Protein AF-A0A7S3KBR9-F1 (afdb_monomer_lite)

Sequence (234 aa):
IDNGKTLAELNFKTNETLIANKQNLGNIPKAPLLNRDKSLTKEAQDIFGEWFDDFSHDGLMTPEDCVEFIRSCTDDKCKTSDTRVKNLFNNHDHDNDGKVDKEGFVEFYRLACVKKEEVVRSNILAHNYRNDLKKISDTCEENTDKTVLPRFILSHESKYFETLLGLLDRPDDSSKQAWDLIQKLVTNPSINNKILSLNVNKKENGEYDWESLFDTKSIFKLLYTFQIIESLIE

InterPro domains:
  IPR002048 EF-hand domain [PS50222] (80-115)
  IPR011992 EF-hand domain pair [SSF47473] (30-116)

Organism: Euplotes crassus (NCBI:txid5936)

Secondary structure (DSSP, 8-state):
------TTTTTPPTTPPP--------------SB-TTSPBPHHHHHHHHHHHHHH-BTTEE-HHHHHHHHHHHH-----TTSHHHHHHHHHH-SSSSS-EEHHHHHHHHHHHHHH-HHHHHHHHHHTTB-TTS-BHHHH------GGGSHHHHHHH-HHHHHHHHHHHTSSSTHHHHHHHHHTTSPPPHHHHHHHHHTTT-B-TTS-B-HHHH--TT-HHHHHHHHHHHHHHH-

Structure (mmCIF, N/CA/C/O backbone):
data_AF-A0A7S3KBR9-F1
#
_entry.id   AF-A0A7S3KBR9-F1
#
loop_
_atom_site.group_PDB
_atom_site.id
_atom_site.type_symbol
_atom_site.label_atom_id
_atom_site.label_alt_id
_atom_site.label_comp_id
_atom_site.label_asym_id
_atom_site.label_entity_id
_atom_site.label_seq_id
_atom_site.pdbx_PDB_ins_code
_atom_site.Cartn_x
_atom_site.Cartn_y
_atom_site.Cartn_z
_atom_site.occupancy
_atom_site.B_iso_or_equiv
_atom_site.auth_seq_id
_atom_site.auth_comp_id
_atom_site.auth_asym_id
_atom_site.auth_atom_id
_atom_site.pdbx_PDB_model_num
ATOM 1 N N . ILE A 1 1 ? -11.932 0.805 -0.153 1.00 35.41 1 ILE A N 1
ATOM 2 C CA . ILE A 1 1 ? -10.657 0.755 0.594 1.00 35.41 1 ILE A CA 1
ATOM 3 C C . ILE A 1 1 ? -10.366 2.188 1.009 1.00 35.41 1 ILE A C 1
ATOM 5 O O . ILE A 1 1 ? -10.083 3.004 0.145 1.00 35.41 1 ILE A O 1
ATOM 9 N N . ASP A 1 2 ? -10.599 2.518 2.277 1.00 36.41 2 ASP A N 1
ATOM 10 C CA . ASP A 1 2 ? -10.512 3.881 2.818 1.00 36.41 2 ASP A CA 1
ATOM 11 C C . ASP A 1 2 ? -9.226 3.997 3.650 1.00 36.41 2 ASP A C 1
ATOM 13 O O . ASP A 1 2 ? -9.228 3.814 4.866 1.00 36.41 2 ASP A O 1
ATOM 17 N N . ASN A 1 3 ? -8.095 4.175 2.959 1.00 44.62 3 ASN A N 1
ATOM 18 C CA . ASN A 1 3 ? -6.753 4.190 3.561 1.00 44.62 3 ASN A CA 1
ATOM 19 C C . ASN A 1 3 ? -6.253 5.615 3.871 1.00 44.62 3 ASN A C 1
ATOM 21 O O . ASN A 1 3 ? -5.065 5.806 4.123 1.00 44.62 3 ASN A O 1
ATOM 25 N N . GLY A 1 4 ? -7.135 6.617 3.827 1.00 48.91 4 GLY A N 1
ATOM 26 C CA . GLY A 1 4 ? -6.773 8.035 3.859 1.00 48.91 4 GLY A CA 1
ATOM 27 C C . GLY A 1 4 ? -7.419 8.820 4.992 1.00 48.91 4 GLY A C 1
ATOM 28 O O . GLY A 1 4 ? -7.812 9.957 4.765 1.00 48.91 4 GLY A O 1
ATOM 29 N N . LYS A 1 5 ? -7.558 8.245 6.193 1.00 62.81 5 LYS A N 1
ATOM 30 C CA . LYS A 1 5 ? -8.105 8.998 7.328 1.00 62.81 5 LYS A CA 1
ATOM 31 C C . LYS A 1 5 ? -7.069 9.949 7.913 1.00 62.81 5 LYS A C 1
ATOM 33 O O . LYS A 1 5 ? -5.948 9.554 8.238 1.00 62.81 5 LYS A O 1
ATOM 38 N N . THR A 1 6 ? -7.457 11.203 8.078 1.00 70.25 6 THR A N 1
ATOM 39 C CA . THR A 1 6 ? -6.672 12.213 8.782 1.00 70.25 6 THR A CA 1
ATOM 40 C C . THR A 1 6 ? -6.567 11.863 10.268 1.00 70.25 6 THR A C 1
ATOM 42 O O . THR A 1 6 ? -7.418 11.178 10.834 1.00 70.25 6 THR A O 1
ATOM 45 N N . LEU A 1 7 ? -5.538 12.372 10.950 1.00 70.94 7 LEU A N 1
ATOM 46 C CA . LEU A 1 7 ? -5.410 12.189 12.402 1.00 70.94 7 LEU A CA 1
ATOM 47 C C . LEU A 1 7 ? -6.646 12.714 13.157 1.00 70.94 7 LEU A C 1
ATOM 49 O O . LEU A 1 7 ? -7.050 12.122 14.152 1.00 70.94 7 LEU A O 1
ATOM 53 N N . ALA A 1 8 ? -7.289 13.769 12.646 1.00 71.69 8 ALA A N 1
ATOM 54 C CA . ALA A 1 8 ? -8.532 14.296 13.200 1.00 71.69 8 ALA A CA 1
ATOM 55 C C . ALA A 1 8 ? -9.698 13.298 13.072 1.00 71.69 8 ALA A C 1
ATOM 57 O O . ALA A 1 8 ? -10.435 13.099 14.031 1.00 71.69 8 ALA A O 1
ATOM 58 N N . GLU A 1 9 ? -9.825 12.611 11.935 1.00 71.19 9 GLU A N 1
ATOM 59 C CA . GLU A 1 9 ? -10.835 11.558 11.721 1.00 71.19 9 GLU A CA 1
ATOM 60 C C . GLU A 1 9 ? -10.562 10.296 12.548 1.00 71.19 9 GLU A C 1
ATOM 62 O O . GLU A 1 9 ? -11.474 9.520 12.834 1.00 71.19 9 GLU A O 1
ATOM 67 N N . LEU A 1 10 ? -9.313 10.100 12.972 1.00 68.12 10 LEU A N 1
ATOM 68 C CA . LEU A 1 10 ? -8.921 9.082 13.948 1.00 68.12 10 LEU A CA 1
ATOM 69 C C . LEU A 1 10 ? -9.067 9.567 15.403 1.00 68.12 10 LEU A C 1
ATOM 71 O O . LEU A 1 10 ? -8.671 8.847 16.319 1.00 68.12 10 LEU A O 1
ATOM 75 N N . ASN A 1 11 ? -9.639 10.761 15.621 1.00 68.19 11 ASN A N 1
ATOM 76 C CA . ASN A 1 11 ? -9.796 11.421 16.922 1.00 68.19 11 ASN A CA 1
ATOM 77 C C . ASN A 1 11 ? -8.483 11.603 17.705 1.00 68.19 11 ASN A C 1
ATOM 79 O O . ASN A 1 11 ? -8.502 11.701 18.933 1.00 68.19 11 ASN A O 1
ATOM 83 N N . PHE A 1 12 ? -7.348 11.683 17.005 1.00 68.81 12 PHE A N 1
ATOM 84 C CA . PHE A 1 12 ? -6.055 11.959 17.621 1.00 68.81 12 PHE A CA 1
ATOM 85 C C . PHE A 1 12 ? -5.999 13.416 18.094 1.00 68.81 12 PHE A C 1
ATOM 87 O O . PHE A 1 12 ? -6.215 14.349 17.314 1.00 68.81 12 PHE A O 1
ATOM 94 N N . LYS A 1 13 ? -5.696 13.627 19.376 1.00 72.62 13 LYS A N 1
ATOM 95 C CA . LYS 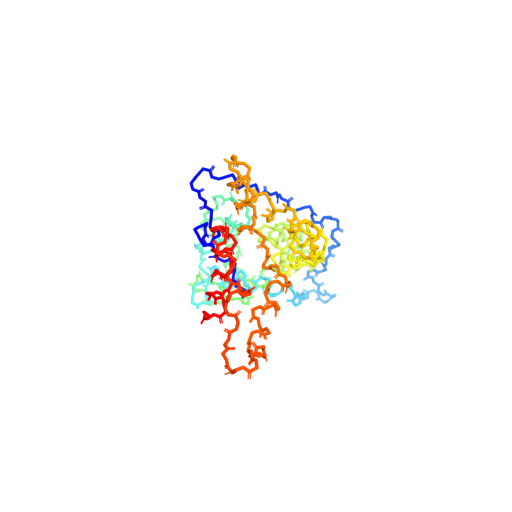A 1 13 ? -5.592 14.965 19.980 1.00 72.62 13 LYS A CA 1
ATOM 96 C C . LYS A 1 13 ? -4.156 15.485 19.964 1.00 72.62 13 LYS A C 1
ATOM 98 O O . LYS A 1 13 ? -3.183 14.732 19.925 1.00 72.62 13 LYS A O 1
ATOM 103 N N . THR A 1 14 ? -4.014 16.806 20.050 1.00 56.62 14 THR A N 1
ATOM 104 C CA . THR A 1 14 ? -2.712 17.465 20.207 1.00 56.62 14 THR A CA 1
ATOM 105 C C . THR A 1 14 ? -1.977 16.901 21.427 1.00 56.62 14 THR A C 1
ATOM 107 O O . THR A 1 14 ? -2.545 16.850 22.516 1.00 56.62 14 THR A O 1
ATOM 110 N N . ASN A 1 15 ? -0.707 16.524 21.247 1.00 58.81 15 ASN A N 1
ATOM 111 C CA . ASN A 1 15 ? 0.170 15.874 22.237 1.00 58.81 15 ASN A CA 1
ATOM 112 C C . ASN A 1 15 ? -0.119 14.390 22.540 1.00 58.81 15 ASN A C 1
ATOM 114 O O . ASN A 1 15 ? 0.450 13.848 23.488 1.00 58.81 15 ASN A O 1
ATOM 118 N N . GLU A 1 16 ? -0.935 13.702 21.740 1.00 68.12 16 GLU A N 1
ATOM 119 C CA . GLU A 1 16 ? -1.014 12.240 21.803 1.00 68.12 16 GLU A CA 1
ATOM 120 C C . GLU A 1 16 ? 0.165 11.576 21.079 1.00 68.12 16 GLU A C 1
ATOM 122 O O . GLU A 1 16 ? 0.671 12.059 20.066 1.00 68.12 16 GLU A O 1
ATOM 127 N N . THR A 1 17 ? 0.634 10.452 21.625 1.00 68.81 17 THR A N 1
ATOM 128 C CA . THR A 1 17 ? 1.776 9.716 21.073 1.00 68.81 17 THR A CA 1
ATOM 129 C C . THR A 1 17 ? 1.291 8.667 20.082 1.00 68.81 17 THR A C 1
ATOM 131 O O . THR A 1 17 ? 0.614 7.712 20.462 1.00 68.81 17 THR A O 1
ATOM 134 N N . LEU A 1 18 ? 1.681 8.815 18.817 1.00 72.75 18 LEU A N 1
ATOM 135 C CA . LEU A 1 18 ? 1.511 7.780 17.804 1.00 72.75 18 LEU A CA 1
ATOM 136 C C . LEU A 1 18 ? 2.715 6.835 17.843 1.00 72.75 18 LEU A C 1
ATOM 138 O O . LEU A 1 18 ? 3.846 7.247 17.587 1.00 72.75 18 LEU A O 1
ATOM 142 N N . ILE A 1 19 ? 2.469 5.562 18.149 1.00 74.12 19 ILE A N 1
ATOM 143 C CA . ILE A 1 19 ? 3.493 4.517 18.087 1.00 74.12 19 ILE A CA 1
ATOM 144 C C . ILE A 1 19 ? 3.269 3.722 16.805 1.00 74.12 19 ILE A C 1
ATOM 146 O O . ILE A 1 19 ? 2.340 2.922 16.714 1.00 74.12 19 ILE A O 1
ATOM 150 N N . ALA A 1 20 ? 4.130 3.942 15.816 1.00 71.94 20 ALA A N 1
ATOM 151 C CA . ALA A 1 20 ? 4.192 3.122 14.617 1.00 71.94 20 ALA A CA 1
ATOM 152 C C . ALA A 1 20 ? 5.306 2.086 14.782 1.00 71.94 20 ALA A C 1
ATOM 154 O O . ALA A 1 20 ? 6.462 2.437 15.015 1.00 71.94 20 ALA A O 1
ATOM 155 N N . ASN A 1 21 ? 4.964 0.808 14.651 1.00 66.00 21 ASN A N 1
ATOM 156 C CA . ASN A 1 21 ? 5.942 -0.272 14.650 1.00 66.00 21 ASN A CA 1
ATOM 157 C C . ASN A 1 21 ? 6.046 -0.846 13.244 1.00 66.00 21 ASN A C 1
ATOM 159 O O . ASN A 1 21 ? 5.034 -1.112 12.597 1.00 66.00 21 ASN A O 1
ATOM 163 N N . LYS A 1 22 ? 7.275 -1.081 12.780 1.00 67.94 22 LYS A N 1
ATOM 164 C CA . LYS A 1 22 ? 7.480 -1.818 11.537 1.00 67.94 22 LYS A CA 1
ATOM 165 C C . LYS A 1 22 ? 7.013 -3.253 11.752 1.00 67.94 22 LYS A C 1
ATOM 167 O O . LYS A 1 22 ? 7.541 -3.956 12.614 1.00 67.94 22 LYS A O 1
ATOM 172 N N . GLN A 1 23 ? 6.027 -3.679 10.974 1.00 65.38 23 GLN A N 1
ATOM 173 C CA . GLN A 1 23 ? 5.507 -5.035 11.062 1.00 65.38 23 GLN A CA 1
ATOM 174 C C . GLN A 1 23 ? 6.607 -6.036 10.691 1.00 65.38 23 GLN A C 1
ATOM 176 O O . GLN A 1 23 ? 7.270 -5.905 9.658 1.00 65.38 23 GLN A O 1
ATOM 181 N N . ASN A 1 24 ? 6.814 -7.038 11.545 1.00 66.94 24 ASN A N 1
ATOM 182 C CA . ASN A 1 24 ? 7.703 -8.146 11.232 1.00 66.94 24 ASN A CA 1
ATOM 183 C C . ASN A 1 24 ? 6.929 -9.146 10.369 1.00 66.94 24 ASN A C 1
ATOM 185 O O . ASN A 1 24 ? 6.137 -9.933 10.877 1.00 66.94 24 ASN A O 1
ATOM 189 N N . LEU A 1 25 ? 7.141 -9.083 9.056 1.00 66.75 25 LEU A N 1
ATOM 190 C CA . LEU A 1 25 ? 6.430 -9.903 8.072 1.00 66.75 25 LEU A CA 1
ATOM 191 C C . LEU A 1 25 ? 6.863 -11.384 8.074 1.00 66.75 25 LEU A C 1
ATOM 193 O O . LEU A 1 25 ? 6.364 -12.164 7.267 1.00 66.75 25 LEU A O 1
ATOM 197 N N . GLY A 1 26 ? 7.764 -11.796 8.973 1.00 71.62 26 GLY A N 1
ATOM 198 C CA . GLY A 1 26 ? 8.310 -13.151 8.991 1.00 71.62 26 GLY A CA 1
ATOM 199 C C . GLY A 1 26 ? 9.086 -13.483 7.710 1.00 71.62 26 GLY A C 1
ATOM 200 O O . GLY A 1 26 ? 9.424 -12.609 6.912 1.00 71.62 26 GLY A O 1
ATOM 201 N N . ASN A 1 27 ? 9.396 -14.766 7.509 1.00 80.00 27 ASN A N 1
ATOM 202 C CA . ASN A 1 27 ? 10.061 -15.228 6.290 1.00 80.00 27 ASN A CA 1
ATOM 203 C C . ASN A 1 27 ? 9.016 -15.635 5.239 1.00 80.00 27 ASN A C 1
ATOM 205 O O . ASN A 1 27 ? 8.541 -16.770 5.240 1.00 80.00 27 ASN A O 1
ATOM 209 N N . ILE A 1 28 ? 8.642 -14.702 4.361 1.00 85.12 28 ILE A N 1
ATOM 210 C CA . ILE A 1 28 ? 7.717 -14.962 3.249 1.00 85.12 28 ILE A CA 1
ATOM 211 C C . ILE A 1 28 ? 8.515 -15.485 2.042 1.00 85.12 28 ILE A C 1
ATOM 213 O O . ILE A 1 28 ? 9.455 -14.803 1.611 1.00 85.12 28 ILE A O 1
ATOM 217 N N . PRO A 1 29 ? 8.158 -16.653 1.469 1.00 89.88 29 PRO A N 1
ATOM 218 C CA . PRO A 1 29 ? 8.812 -17.187 0.276 1.00 89.88 29 PRO A CA 1
ATOM 219 C C . PRO A 1 29 ? 8.752 -16.226 -0.917 1.00 89.88 29 PRO A C 1
ATOM 221 O O . PRO A 1 29 ? 7.748 -15.551 -1.136 1.00 89.88 29 PRO A O 1
ATOM 224 N N . LYS A 1 30 ? 9.823 -16.192 -1.718 1.00 93.25 30 LYS A N 1
ATOM 225 C CA . LYS A 1 30 ? 9.884 -15.409 -2.960 1.00 93.25 30 LYS A CA 1
ATOM 226 C C . LYS A 1 30 ? 9.005 -16.062 -4.035 1.00 93.25 30 LYS A C 1
ATOM 228 O O . LYS A 1 30 ? 9.335 -17.143 -4.518 1.00 93.25 30 LYS A O 1
ATOM 233 N N . ALA A 1 31 ? 7.921 -15.398 -4.431 1.00 93.75 31 ALA A N 1
ATOM 234 C CA . ALA A 1 31 ? 7.147 -15.775 -5.611 1.00 93.75 31 ALA A CA 1
ATOM 235 C C . ALA A 1 31 ? 7.924 -15.434 -6.900 1.00 93.75 31 ALA A C 1
ATOM 237 O O . ALA A 1 31 ? 8.715 -14.479 -6.906 1.00 93.75 31 ALA A O 1
ATOM 238 N N . PRO A 1 32 ? 7.749 -16.208 -7.984 1.00 95.00 32 PRO A N 1
ATOM 239 C CA . PRO A 1 32 ? 8.421 -15.950 -9.253 1.00 95.00 32 PRO A CA 1
ATOM 240 C C . PRO A 1 32 ? 7.911 -14.654 -9.902 1.00 95.00 32 PRO A C 1
ATOM 242 O O . PRO A 1 32 ? 6.710 -14.407 -9.936 1.00 95.00 32 PRO A O 1
ATOM 245 N N . LEU A 1 33 ? 8.828 -13.846 -10.446 1.00 95.56 33 LEU A N 1
ATOM 246 C CA . LEU A 1 33 ? 8.488 -12.666 -11.264 1.00 95.56 33 LEU A CA 1
ATOM 247 C C . LEU A 1 33 ? 8.247 -13.024 -12.737 1.00 95.56 33 LEU A C 1
ATOM 249 O O . LEU A 1 33 ? 7.613 -12.273 -13.473 1.00 95.56 33 LEU A O 1
ATOM 253 N N . LEU A 1 34 ? 8.796 -14.160 -13.176 1.00 96.25 34 LEU A N 1
ATOM 254 C CA . LEU A 1 34 ? 8.756 -14.624 -14.557 1.00 96.25 34 LEU A CA 1
ATOM 255 C C . LEU A 1 34 ? 8.170 -16.033 -14.638 1.00 96.25 34 LEU A C 1
ATOM 257 O O . LEU A 1 34 ? 8.471 -16.901 -13.815 1.00 96.25 34 LEU A O 1
ATOM 261 N N . ASN A 1 35 ? 7.393 -16.267 -15.688 1.00 94.62 35 ASN A N 1
ATOM 262 C CA . ASN A 1 35 ? 6.970 -17.589 -16.121 1.00 94.62 35 ASN A CA 1
ATOM 263 C C . ASN A 1 35 ? 8.146 -18.361 -16.745 1.00 94.62 35 ASN A C 1
ATOM 265 O O . ASN A 1 35 ? 9.219 -17.821 -17.032 1.00 94.62 35 ASN A O 1
ATOM 269 N N . ARG A 1 36 ? 7.938 -19.657 -17.012 1.00 92.69 36 ARG A N 1
ATOM 270 C CA . ARG A 1 36 ? 8.963 -20.532 -17.620 1.00 92.69 36 ARG A CA 1
ATOM 271 C C . ARG A 1 36 ? 9.425 -20.065 -19.005 1.00 92.69 36 ARG A C 1
ATOM 273 O O . ARG A 1 36 ? 10.554 -20.349 -19.394 1.00 92.69 36 ARG A O 1
ATOM 280 N N . ASP A 1 37 ? 8.571 -19.356 -19.732 1.00 93.69 37 ASP A N 1
ATOM 281 C CA . ASP A 1 37 ? 8.844 -18.780 -21.054 1.00 93.69 37 ASP A CA 1
ATOM 282 C C . ASP A 1 37 ? 9.529 -17.399 -20.995 1.00 93.69 37 ASP A C 1
ATOM 284 O O . ASP A 1 37 ? 9.799 -16.806 -22.037 1.00 93.69 37 ASP A O 1
ATOM 288 N N . LYS A 1 38 ? 9.859 -16.905 -19.792 1.00 91.62 38 LYS A N 1
ATOM 289 C CA . LYS A 1 38 ? 10.416 -15.566 -19.530 1.00 91.62 38 LYS A CA 1
ATOM 290 C C . LYS 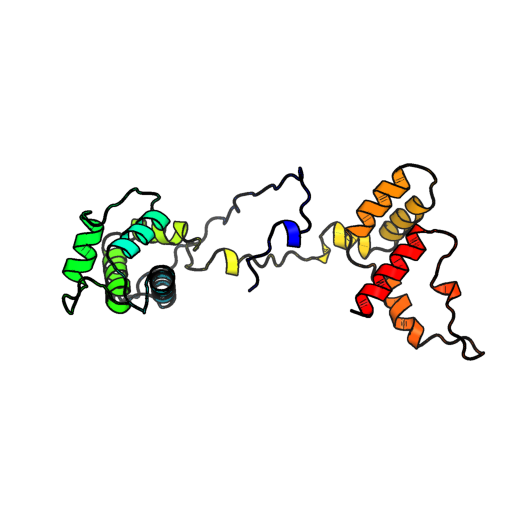A 1 38 ? 9.446 -14.404 -19.796 1.00 91.62 38 LYS A C 1
ATOM 292 O O . LYS A 1 38 ? 9.901 -13.256 -19.872 1.00 91.62 38 LYS A O 1
ATOM 297 N N . SER A 1 39 ? 8.147 -14.671 -19.920 1.00 94.00 39 SER A N 1
ATOM 298 C CA . SER A 1 39 ? 7.107 -13.646 -19.768 1.00 94.00 39 SER A CA 1
ATOM 299 C C . SER A 1 39 ? 6.931 -13.279 -18.289 1.00 94.00 39 SER A C 1
ATOM 301 O O . SER A 1 39 ? 7.305 -14.060 -17.412 1.00 94.00 39 SER A O 1
ATOM 303 N N . LEU A 1 40 ? 6.405 -12.086 -17.994 1.00 94.94 40 LEU A N 1
ATOM 304 C CA . LEU A 1 40 ? 6.062 -11.691 -16.623 1.00 94.94 40 LEU A CA 1
ATOM 305 C C . LEU A 1 40 ? 4.919 -12.554 -16.083 1.00 94.94 40 LEU A C 1
ATOM 307 O O . LEU A 1 40 ? 4.010 -12.927 -16.825 1.00 94.94 40 LEU A O 1
ATOM 311 N N . THR A 1 41 ? 4.948 -12.846 -14.783 1.00 96.44 41 THR A N 1
ATOM 312 C CA . THR A 1 41 ? 3.746 -13.335 -14.097 1.00 96.44 41 THR A CA 1
ATOM 313 C C . THR A 1 41 ? 2.676 -12.247 -14.089 1.00 96.44 41 THR A C 1
ATOM 315 O O . THR A 1 41 ? 2.985 -11.057 -14.204 1.00 96.44 41 THR A O 1
ATOM 318 N N . LYS A 1 42 ? 1.406 -12.646 -13.958 1.00 94.94 42 LYS A N 1
ATOM 319 C CA . LYS A 1 42 ? 0.289 -11.696 -13.969 1.00 94.94 42 LYS A CA 1
ATOM 320 C C . LYS A 1 42 ? 0.424 -10.688 -12.826 1.00 94.94 42 LYS A C 1
ATOM 322 O O . LYS A 1 42 ? 0.280 -9.495 -13.043 1.00 94.94 42 LYS A O 1
ATOM 327 N N . GLU A 1 43 ? 0.820 -11.167 -11.654 1.00 94.50 43 GLU A N 1
ATOM 328 C CA . GLU A 1 43 ? 1.043 -10.360 -10.460 1.00 94.50 43 GLU A CA 1
ATOM 329 C C . GLU A 1 43 ? 2.164 -9.333 -10.668 1.00 94.50 43 GLU A C 1
ATOM 331 O O . GLU A 1 43 ? 2.001 -8.167 -10.328 1.00 94.50 43 GLU A O 1
ATOM 336 N N . ALA A 1 44 ? 3.294 -9.732 -11.265 1.00 95.00 44 ALA A N 1
ATOM 337 C CA . ALA A 1 44 ? 4.384 -8.800 -11.548 1.00 95.00 44 ALA A CA 1
ATOM 338 C C . ALA A 1 44 ? 3.981 -7.758 -12.605 1.00 95.00 44 ALA A C 1
ATOM 340 O O . ALA A 1 44 ? 4.303 -6.581 -12.462 1.00 95.00 44 ALA A O 1
ATOM 341 N N . GLN A 1 45 ? 3.253 -8.179 -13.643 1.00 95.88 45 GLN A N 1
ATOM 342 C CA . GLN A 1 45 ? 2.734 -7.276 -14.669 1.00 95.88 45 GLN A CA 1
ATOM 343 C C . GLN A 1 45 ? 1.762 -6.246 -14.084 1.00 95.88 45 GLN A C 1
ATOM 345 O O . GLN A 1 45 ? 1.844 -5.073 -14.441 1.00 95.88 45 GLN A O 1
ATOM 350 N N . ASP A 1 46 ? 0.880 -6.670 -13.179 1.00 95.06 46 ASP A N 1
ATOM 351 C CA . ASP A 1 46 ? -0.084 -5.787 -12.525 1.00 95.06 46 ASP A CA 1
ATOM 352 C C . ASP A 1 46 ? 0.626 -4.768 -11.620 1.00 95.06 46 ASP A C 1
ATOM 354 O O . ASP A 1 46 ? 0.322 -3.582 -11.703 1.00 95.06 46 ASP A O 1
ATOM 358 N N . ILE A 1 47 ? 1.650 -5.186 -10.861 1.00 95.44 47 ILE A N 1
ATOM 359 C CA . ILE A 1 47 ? 2.473 -4.278 -10.039 1.00 95.44 47 ILE A CA 1
ATOM 360 C C . ILE A 1 47 ? 3.152 -3.206 -10.897 1.00 95.44 47 ILE A C 1
ATOM 362 O O . ILE A 1 47 ? 3.075 -2.020 -10.589 1.00 95.44 47 ILE A O 1
ATOM 366 N N . PHE A 1 48 ? 3.831 -3.604 -11.975 1.00 95.88 48 PHE A N 1
ATOM 367 C CA . PHE A 1 48 ? 4.530 -2.641 -12.832 1.00 95.88 48 PHE A CA 1
ATOM 368 C C . PHE A 1 48 ? 3.555 -1.754 -13.605 1.00 95.88 48 PHE A C 1
ATOM 370 O O . PHE A 1 48 ? 3.863 -0.595 -13.871 1.00 95.88 48 PHE A O 1
ATOM 377 N N . GLY A 1 49 ? 2.379 -2.286 -13.942 1.00 94.56 49 GLY A N 1
ATOM 378 C CA . GLY A 1 49 ? 1.299 -1.518 -14.538 1.00 94.56 49 GLY A CA 1
ATOM 379 C C . GLY A 1 49 ? 0.750 -0.451 -13.592 1.00 94.56 49 GLY A C 1
ATOM 380 O O . GLY A 1 49 ? 0.561 0.674 -14.035 1.00 94.56 49 GLY A O 1
ATOM 381 N N . GLU A 1 50 ? 0.553 -0.782 -12.313 1.00 93.81 50 GLU A N 1
ATOM 382 C CA . GLU A 1 50 ? 0.144 0.172 -11.270 1.00 93.81 50 GLU A CA 1
ATOM 383 C C . GLU A 1 50 ? 1.195 1.269 -11.090 1.00 93.81 50 GLU A C 1
ATOM 385 O O . GLU A 1 50 ? 0.859 2.446 -11.094 1.00 93.81 50 GLU A O 1
ATOM 390 N N . TRP A 1 51 ? 2.482 0.912 -11.037 1.00 94.31 51 TRP A N 1
ATOM 391 C CA . TRP A 1 51 ? 3.547 1.917 -10.961 1.00 94.31 51 TRP A CA 1
ATOM 392 C C . TRP A 1 51 ? 3.585 2.820 -12.186 1.00 94.31 51 TRP A C 1
ATOM 394 O O . TRP A 1 51 ? 3.877 4.001 -12.070 1.00 94.31 51 TRP A O 1
ATOM 404 N N . PHE A 1 52 ? 3.315 2.295 -13.377 1.00 95.06 52 PHE A N 1
ATOM 405 C CA . PHE A 1 52 ? 3.217 3.159 -14.543 1.00 95.06 52 PHE A CA 1
ATOM 406 C C . PHE A 1 52 ? 2.058 4.148 -14.393 1.00 95.06 52 PHE A C 1
ATOM 408 O O . PHE A 1 52 ? 2.240 5.340 -14.625 1.00 95.06 52 PHE A O 1
ATOM 415 N N . ASP A 1 53 ? 0.888 3.674 -13.974 1.00 93.75 53 ASP A N 1
ATOM 416 C CA . ASP A 1 53 ? -0.303 4.512 -13.823 1.00 93.75 53 ASP A CA 1
ATOM 417 C C . ASP A 1 53 ? -0.125 5.582 -12.724 1.00 93.75 53 ASP A C 1
ATOM 419 O O . ASP A 1 53 ? -0.612 6.696 -12.886 1.00 93.75 53 ASP A O 1
ATOM 423 N N . ASP A 1 54 ? 0.614 5.278 -11.651 1.00 92.50 54 ASP A N 1
ATOM 424 C CA . ASP A 1 54 ? 0.877 6.204 -10.538 1.00 92.50 54 ASP A CA 1
ATOM 425 C C . ASP A 1 54 ? 1.806 7.374 -10.913 1.00 92.50 54 ASP A C 1
ATOM 427 O O . ASP A 1 54 ? 1.707 8.449 -10.322 1.00 92.50 54 ASP A O 1
ATOM 431 N N . PHE A 1 55 ? 2.734 7.163 -11.853 1.00 92.81 55 PHE A N 1
ATOM 432 C CA . PHE A 1 55 ? 3.774 8.145 -12.197 1.00 92.81 55 PHE A CA 1
ATOM 433 C C . PHE A 1 55 ? 3.635 8.726 -13.610 1.00 92.81 55 PHE A C 1
ATOM 435 O O . PHE A 1 55 ? 4.280 9.723 -13.915 1.00 92.81 55 PHE A O 1
ATOM 442 N N . SER A 1 56 ? 2.843 8.117 -14.493 1.00 93.00 56 SER A N 1
ATOM 443 C CA . SER A 1 56 ? 2.620 8.624 -15.852 1.00 93.00 56 SER A CA 1
ATOM 444 C C . SER A 1 56 ? 1.507 9.670 -15.906 1.00 93.00 56 SER A C 1
ATOM 446 O O . SER A 1 56 ? 0.609 9.711 -15.065 1.00 93.00 56 SER A O 1
ATOM 448 N N . HIS A 1 57 ? 1.536 10.493 -16.952 1.00 92.88 57 HIS A N 1
ATOM 449 C CA . HIS A 1 57 ? 0.499 11.477 -17.238 1.00 92.88 57 HIS A CA 1
ATOM 450 C C . HIS A 1 57 ? -0.090 11.205 -18.623 1.00 92.88 57 HIS A C 1
ATOM 452 O O . HIS A 1 57 ? 0.638 10.997 -19.592 1.00 92.88 57 HIS A O 1
ATOM 458 N N . ASP A 1 58 ? -1.421 11.174 -18.724 1.00 89.12 58 ASP A N 1
ATOM 459 C CA . ASP A 1 58 ? -2.140 10.880 -19.974 1.00 89.12 58 ASP A CA 1
ATOM 460 C C . ASP A 1 58 ? -1.734 9.540 -20.630 1.00 89.12 58 ASP A C 1
ATOM 462 O O . ASP A 1 58 ? -1.786 9.382 -21.850 1.00 89.12 58 ASP A O 1
ATOM 466 N N . GLY A 1 59 ? -1.326 8.557 -19.817 1.00 89.62 59 GLY A N 1
ATOM 467 C CA . GLY A 1 59 ? -0.900 7.233 -20.281 1.00 89.62 59 GLY A CA 1
ATOM 468 C C . GLY A 1 59 ? 0.508 7.186 -20.884 1.00 89.62 59 GLY A C 1
ATOM 469 O O . GLY A 1 59 ? 0.873 6.171 -21.478 1.00 89.62 59 GLY A O 1
ATOM 470 N N . LEU A 1 60 ? 1.296 8.254 -20.730 1.00 92.50 60 LEU A N 1
ATOM 471 C CA . LEU A 1 60 ? 2.679 8.353 -21.192 1.00 92.50 60 LEU A CA 1
ATOM 472 C C . LEU A 1 60 ? 3.586 8.828 -20.053 1.00 92.50 60 LEU A C 1
ATOM 474 O O . LEU A 1 60 ? 3.245 9.729 -19.290 1.00 92.50 60 LEU A O 1
ATOM 478 N N . MET A 1 61 ? 4.764 8.226 -19.941 1.00 93.12 61 MET A N 1
ATOM 479 C CA . MET A 1 61 ? 5.764 8.578 -18.937 1.00 93.12 61 MET A CA 1
ATOM 480 C C . MET A 1 61 ? 6.863 9.432 -19.567 1.00 93.12 61 MET A C 1
ATOM 482 O O . MET A 1 61 ? 7.501 9.013 -20.535 1.00 93.12 61 MET A O 1
ATOM 486 N N . THR A 1 62 ? 7.105 10.616 -19.009 1.00 94.00 62 THR A N 1
ATOM 487 C CA . THR A 1 62 ? 8.195 11.514 -19.422 1.00 94.00 62 THR A CA 1
ATOM 488 C C . THR A 1 62 ? 9.509 11.202 -18.684 1.00 94.00 62 THR A C 1
ATOM 490 O O . THR A 1 62 ? 9.515 10.474 -17.683 1.00 94.00 62 THR A O 1
ATOM 493 N N . PRO A 1 63 ? 10.665 11.732 -19.131 1.00 92.44 63 PRO A N 1
ATOM 494 C CA . PRO A 1 63 ? 11.925 11.585 -18.402 1.00 92.44 63 PRO A CA 1
ATOM 495 C C . PRO A 1 63 ? 11.862 12.130 -16.972 1.00 92.44 63 PRO A C 1
ATOM 497 O O . PRO A 1 63 ? 12.503 11.574 -16.079 1.00 92.44 63 PRO A O 1
ATOM 500 N N . GLU A 1 64 ? 11.105 13.202 -16.751 1.00 93.19 64 GLU A N 1
ATOM 501 C CA . GLU A 1 64 ? 10.854 13.798 -15.442 1.00 93.19 64 GLU A CA 1
ATOM 502 C C . GLU A 1 64 ? 10.065 12.846 -14.532 1.00 93.19 64 GLU A C 1
ATOM 504 O O . GLU A 1 64 ? 10.504 12.586 -13.409 1.00 93.19 64 GLU A O 1
ATOM 509 N N . ASP A 1 65 ? 8.989 12.247 -15.046 1.00 93.00 65 ASP A N 1
ATOM 510 C CA . ASP A 1 65 ? 8.187 11.239 -14.334 1.00 93.00 65 ASP A CA 1
ATOM 511 C C . ASP A 1 65 ? 9.038 10.016 -13.952 1.00 93.00 65 ASP A C 1
ATOM 513 O O . ASP A 1 65 ? 9.004 9.513 -12.827 1.00 93.00 65 ASP A O 1
ATOM 517 N N . CYS A 1 66 ? 9.898 9.565 -14.870 1.00 90.94 66 CYS A N 1
ATOM 518 C CA . CYS A 1 66 ? 10.818 8.457 -14.622 1.00 90.94 66 CYS A CA 1
ATOM 519 C C . CYS A 1 66 ? 11.817 8.772 -13.491 1.00 90.94 66 CYS A C 1
ATOM 521 O O . CYS A 1 66 ? 12.163 7.898 -12.691 1.00 90.94 66 CYS A O 1
ATOM 523 N N . VAL A 1 67 ? 12.286 10.021 -13.391 1.00 91.56 67 VAL A N 1
ATOM 524 C CA . VAL A 1 67 ? 13.147 10.463 -12.280 1.00 91.56 67 VAL A CA 1
ATOM 525 C C . VAL A 1 67 ? 12.393 10.412 -10.954 1.00 91.56 67 VAL A C 1
ATOM 527 O O . VAL A 1 67 ? 12.981 10.013 -9.943 1.00 91.56 67 VAL A O 1
ATOM 530 N N . GLU A 1 68 ? 11.122 10.807 -10.945 1.00 90.56 68 GLU A N 1
ATOM 531 C CA . GLU A 1 68 ? 10.271 10.746 -9.757 1.00 90.56 68 GLU A CA 1
ATOM 532 C C . GLU A 1 68 ? 10.059 9.303 -9.293 1.00 90.56 68 GLU A C 1
ATOM 534 O O . GLU A 1 68 ? 10.292 8.993 -8.122 1.00 90.56 68 GLU A O 1
ATOM 539 N N . PHE A 1 69 ? 9.776 8.399 -10.228 1.00 90.94 69 PHE A N 1
ATOM 540 C CA . PHE A 1 69 ? 9.681 6.967 -9.958 1.00 90.94 69 PHE A CA 1
ATOM 541 C C . PHE A 1 69 ? 10.999 6.360 -9.435 1.00 90.94 69 PHE A C 1
ATOM 543 O O . PHE A 1 69 ? 11.025 5.592 -8.472 1.00 90.94 69 PHE A O 1
ATOM 550 N N . ILE A 1 70 ? 12.148 6.711 -10.024 1.00 88.69 70 ILE A N 1
ATOM 551 C CA . ILE A 1 70 ? 13.446 6.232 -9.514 1.00 88.69 70 ILE A CA 1
ATOM 552 C C . ILE A 1 70 ? 13.665 6.724 -8.081 1.00 88.69 70 ILE A C 1
ATOM 554 O O . ILE A 1 70 ? 14.134 5.966 -7.228 1.00 88.69 70 ILE A O 1
ATOM 558 N N . ARG A 1 71 ? 13.302 7.979 -7.797 1.00 89.75 71 ARG A N 1
ATOM 559 C CA . ARG A 1 71 ? 13.414 8.550 -6.456 1.00 89.75 71 ARG A CA 1
ATOM 560 C C . ARG A 1 71 ? 12.520 7.815 -5.457 1.00 89.75 71 ARG A C 1
ATOM 562 O O . ARG A 1 71 ? 12.990 7.558 -4.352 1.00 89.75 71 ARG A O 1
ATOM 569 N N . SER A 1 72 ? 11.297 7.432 -5.832 1.00 87.62 72 SER A N 1
ATOM 570 C CA . SER A 1 72 ? 10.406 6.672 -4.941 1.00 87.62 72 SER A CA 1
ATOM 571 C C . SER A 1 72 ? 10.952 5.281 -4.608 1.00 87.62 72 SER A C 1
ATOM 573 O O . SER A 1 72 ? 10.775 4.808 -3.488 1.00 87.62 72 SER A O 1
ATOM 575 N N . CYS A 1 73 ? 11.660 4.644 -5.546 1.00 85.44 73 CYS A N 1
ATOM 576 C CA . CYS A 1 73 ? 12.246 3.319 -5.343 1.00 85.44 73 CYS A CA 1
ATOM 577 C C . CYS A 1 73 ? 13.544 3.335 -4.521 1.00 85.44 73 CYS A C 1
ATOM 579 O O . CYS A 1 73 ? 13.776 2.429 -3.719 1.00 85.44 73 CYS A O 1
ATOM 581 N N . THR A 1 74 ? 14.438 4.297 -4.774 1.00 83.00 74 THR A N 1
ATOM 582 C CA . THR A 1 74 ? 15.834 4.222 -4.298 1.00 83.00 74 THR A CA 1
ATOM 583 C C . THR A 1 74 ? 16.282 5.395 -3.430 1.00 83.00 74 THR A C 1
ATOM 585 O O . THR A 1 74 ? 17.444 5.411 -3.032 1.00 83.00 74 THR A O 1
ATOM 588 N N . ASP A 1 75 ? 15.414 6.384 -3.178 1.00 80.25 75 ASP A N 1
ATOM 589 C CA . ASP A 1 75 ? 15.741 7.657 -2.502 1.00 80.25 75 ASP A CA 1
ATOM 590 C C . ASP A 1 75 ? 16.955 8.384 -3.128 1.00 80.25 75 ASP A C 1
ATOM 592 O O . ASP A 1 75 ? 17.700 9.133 -2.494 1.00 80.25 75 ASP A O 1
ATOM 596 N N . ASP A 1 76 ? 17.186 8.136 -4.421 1.00 82.62 76 ASP A N 1
ATOM 597 C CA . ASP A 1 76 ? 18.340 8.649 -5.153 1.00 82.62 76 ASP A CA 1
ATOM 598 C C . ASP A 1 76 ? 17.989 9.967 -5.855 1.00 82.62 76 ASP A C 1
ATOM 600 O O . ASP A 1 76 ? 16.923 10.127 -6.460 1.00 82.62 76 ASP A O 1
ATOM 604 N N . LYS A 1 77 ? 18.922 10.923 -5.834 1.00 80.38 77 LYS A N 1
ATOM 605 C CA . LYS A 1 77 ? 18.785 12.227 -6.503 1.00 80.38 77 LYS A CA 1
ATOM 606 C C . LYS A 1 77 ? 19.211 12.127 -7.967 1.00 80.38 77 LYS A C 1
ATOM 608 O O . LYS A 1 77 ? 20.111 12.828 -8.433 1.00 80.38 77 LYS A O 1
ATOM 613 N N . CYS A 1 78 ? 18.524 11.241 -8.678 1.00 85.50 78 CYS A N 1
ATOM 614 C CA . CYS A 1 78 ? 18.604 11.046 -10.118 1.00 85.50 78 CYS A CA 1
ATOM 615 C C . CYS A 1 78 ? 18.209 12.332 -10.881 1.00 85.50 78 CYS A C 1
ATOM 617 O O . CYS A 1 78 ? 17.433 13.158 -10.393 1.00 85.50 78 CYS A O 1
ATOM 619 N N . LYS A 1 79 ? 18.773 12.512 -12.082 1.00 87.94 79 LYS A N 1
ATOM 620 C CA . LYS A 1 79 ? 18.429 13.579 -13.037 1.00 87.94 79 LYS A CA 1
ATOM 621 C C . LYS A 1 79 ? 18.006 12.949 -14.361 1.00 87.94 79 LYS A C 1
ATOM 623 O O . LYS A 1 79 ? 18.438 11.846 -14.673 1.00 87.94 79 LYS A O 1
ATOM 628 N N . THR A 1 80 ? 17.291 13.688 -15.203 1.00 87.69 80 THR A N 1
ATOM 629 C CA . THR A 1 80 ? 16.882 13.222 -16.545 1.00 87.69 80 THR A CA 1
ATOM 630 C C . THR A 1 80 ? 18.066 12.841 -17.442 1.00 87.69 80 THR A C 1
ATOM 632 O O . THR A 1 80 ? 17.953 12.006 -18.333 1.00 87.69 80 THR A O 1
ATOM 635 N N . SER A 1 81 ? 19.253 13.393 -17.172 1.00 85.81 81 SER A N 1
ATOM 636 C CA . SER A 1 81 ? 20.486 13.049 -17.879 1.00 85.81 81 SER A CA 1
ATOM 637 C C . SER A 1 81 ? 21.116 11.709 -17.465 1.00 85.81 81 SER A C 1
ATOM 639 O O . SER A 1 81 ? 22.122 11.322 -18.072 1.00 85.81 81 SER A O 1
ATOM 641 N N . ASP A 1 82 ? 20.601 11.057 -16.417 1.00 88.75 82 ASP A N 1
ATOM 642 C CA . ASP A 1 82 ? 21.123 9.804 -15.867 1.00 88.75 82 ASP A CA 1
ATOM 643 C C . ASP A 1 82 ? 21.058 8.679 -16.905 1.00 88.75 82 ASP A C 1
ATOM 645 O O . ASP A 1 82 ? 20.112 8.556 -17.681 1.00 88.75 82 ASP A O 1
ATOM 649 N N . THR A 1 83 ? 22.085 7.832 -16.911 1.00 86.81 83 THR A N 1
ATOM 650 C CA . THR A 1 83 ? 22.169 6.679 -17.812 1.00 86.81 83 THR A CA 1
ATOM 651 C C . THR A 1 83 ? 20.983 5.724 -17.687 1.00 86.81 83 THR A C 1
ATOM 653 O O . THR A 1 83 ? 20.585 5.144 -18.689 1.00 86.81 83 THR A O 1
ATOM 656 N N . ARG A 1 84 ? 20.393 5.564 -16.496 1.00 85.88 84 ARG A N 1
ATOM 657 C CA . ARG A 1 84 ? 19.215 4.713 -16.268 1.00 85.88 84 ARG A CA 1
ATOM 658 C C . ARG A 1 84 ? 18.002 5.233 -17.028 1.00 85.88 84 ARG A C 1
ATOM 660 O O . ARG A 1 84 ? 17.381 4.463 -17.750 1.00 85.88 84 ARG A O 1
ATOM 667 N N . VAL A 1 85 ? 17.743 6.536 -16.901 1.00 87.56 85 VAL A N 1
ATOM 668 C CA . VAL A 1 85 ? 16.652 7.234 -17.587 1.00 87.56 85 VAL A CA 1
ATOM 669 C C . VAL A 1 85 ? 16.899 7.162 -19.088 1.00 87.56 85 VAL A C 1
ATOM 671 O O . VAL A 1 85 ? 16.118 6.552 -19.802 1.00 87.56 85 VAL A O 1
ATOM 674 N N . LYS A 1 86 ? 18.057 7.627 -19.572 1.00 88.44 86 LYS A N 1
ATOM 675 C CA . LYS A 1 86 ? 18.393 7.579 -21.007 1.00 88.44 86 LYS A CA 1
ATOM 676 C C . LYS A 1 86 ? 18.271 6.184 -21.616 1.00 88.44 86 LYS A C 1
ATOM 678 O O . LYS A 1 86 ? 17.791 6.052 -22.731 1.00 88.44 86 LYS A O 1
ATOM 683 N N . ASN A 1 87 ? 18.700 5.145 -20.900 1.00 86.56 87 ASN A N 1
ATOM 684 C CA . ASN A 1 87 ? 18.602 3.773 -21.390 1.00 86.56 87 ASN A CA 1
ATOM 685 C C . ASN A 1 87 ? 17.156 3.276 -21.485 1.00 86.56 87 ASN A C 1
ATOM 687 O O . ASN A 1 87 ? 16.898 2.418 -22.321 1.00 86.56 87 ASN A O 1
ATOM 691 N N . LEU A 1 88 ? 16.236 3.762 -20.649 1.00 89.00 88 LEU A N 1
ATOM 692 C CA . LEU A 1 88 ? 14.818 3.431 -20.777 1.00 89.00 88 LEU A CA 1
ATOM 693 C C . LEU A 1 88 ? 14.271 4.007 -22.089 1.00 89.00 88 LEU A C 1
ATOM 695 O O . LEU A 1 88 ? 13.863 3.241 -22.957 1.00 89.00 88 LEU A O 1
ATOM 699 N N . PHE A 1 89 ? 14.369 5.326 -22.269 1.00 90.88 89 PHE A N 1
ATOM 700 C CA . PHE A 1 89 ? 13.824 6.014 -23.445 1.00 90.88 89 PHE A CA 1
ATOM 701 C C . PHE A 1 89 ? 14.500 5.549 -24.739 1.00 90.88 89 PHE A C 1
ATOM 703 O O . PHE A 1 89 ? 13.819 5.140 -25.664 1.00 90.88 89 PHE A O 1
ATOM 710 N N . ASN A 1 90 ? 15.830 5.427 -24.784 1.00 87.38 90 ASN A N 1
ATOM 711 C CA . ASN A 1 90 ? 16.527 4.972 -25.998 1.00 87.38 90 ASN A CA 1
ATOM 712 C C . ASN A 1 90 ? 16.110 3.572 -26.490 1.00 87.38 90 ASN A C 1
ATOM 714 O O . ASN A 1 90 ? 16.324 3.260 -27.657 1.00 87.38 90 ASN A O 1
ATOM 718 N N . ASN A 1 91 ? 15.614 2.704 -25.602 1.00 86.69 91 ASN A N 1
ATOM 719 C CA . ASN A 1 91 ? 15.251 1.328 -25.951 1.00 86.69 91 ASN A CA 1
ATOM 720 C C . ASN A 1 91 ? 13.736 1.114 -26.071 1.00 86.69 91 ASN A C 1
ATOM 722 O O . ASN A 1 91 ? 13.325 0.107 -26.645 1.00 86.69 91 ASN A O 1
ATOM 726 N N . HIS A 1 92 ? 12.924 2.009 -25.502 1.00 87.69 92 HIS A N 1
ATOM 727 C CA . HIS A 1 92 ? 11.484 1.805 -25.344 1.00 87.69 92 HIS A CA 1
ATOM 728 C C . HIS A 1 92 ? 10.616 2.983 -25.819 1.00 87.69 92 HIS A C 1
ATOM 730 O O . HIS A 1 92 ? 9.405 2.826 -25.867 1.00 87.69 92 HIS A O 1
ATOM 736 N N . ASP A 1 93 ? 11.202 4.099 -26.254 1.00 86.50 93 ASP A N 1
ATOM 737 C CA . ASP A 1 93 ? 10.518 5.176 -26.989 1.00 86.50 93 ASP A CA 1
ATOM 738 C C . ASP A 1 93 ? 10.389 4.770 -28.470 1.00 86.50 93 ASP A C 1
ATOM 740 O O . ASP A 1 93 ? 11.335 4.878 -29.255 1.00 86.50 93 ASP A O 1
ATOM 744 N N . HIS A 1 94 ? 9.263 4.150 -28.831 1.00 80.69 94 HIS A N 1
ATOM 745 C CA . HIS A 1 94 ? 9.087 3.513 -30.144 1.00 80.69 94 HIS A CA 1
ATOM 746 C C . HIS A 1 94 ? 8.770 4.518 -31.259 1.00 80.69 94 HIS A C 1
ATOM 748 O O . HIS A 1 94 ? 9.160 4.300 -32.411 1.00 80.69 94 HIS A O 1
ATOM 754 N N . ASP A 1 95 ? 8.074 5.606 -30.938 1.00 84.62 95 ASP A N 1
ATOM 755 C CA . ASP A 1 95 ? 7.672 6.655 -31.877 1.00 84.62 95 ASP A CA 1
ATOM 756 C C . ASP A 1 95 ? 8.614 7.873 -31.865 1.00 84.62 95 ASP A C 1
ATOM 758 O O . ASP A 1 95 ? 8.510 8.729 -32.748 1.00 84.62 95 ASP A O 1
ATOM 762 N N . ASN A 1 96 ? 9.626 7.869 -30.991 1.00 84.25 96 ASN A N 1
ATOM 763 C CA . ASN A 1 96 ? 10.623 8.927 -30.807 1.00 84.25 96 ASN A CA 1
ATOM 764 C C . ASN A 1 96 ? 9.988 10.258 -30.381 1.00 84.25 96 ASN A C 1
ATOM 766 O O . ASN A 1 96 ? 10.466 11.330 -30.775 1.00 84.25 96 ASN A O 1
ATOM 770 N N . ASP A 1 97 ? 8.904 10.199 -29.606 1.00 86.81 97 ASP A N 1
ATOM 771 C CA . ASP A 1 97 ? 8.230 11.380 -29.064 1.00 86.81 97 ASP A CA 1
ATOM 772 C C . ASP A 1 97 ? 8.862 11.874 -27.744 1.00 86.81 97 ASP A C 1
ATOM 774 O O . ASP A 1 97 ? 8.484 12.927 -27.213 1.00 86.81 97 ASP A O 1
ATOM 778 N N . GLY A 1 98 ? 9.876 11.157 -27.248 1.00 86.94 98 GLY A N 1
ATOM 779 C CA . GLY A 1 98 ? 10.560 11.427 -25.991 1.00 86.94 98 GLY A CA 1
ATOM 780 C C . GLY A 1 98 ? 9.843 10.854 -24.769 1.00 86.94 98 GLY A C 1
ATOM 781 O O . GLY A 1 98 ? 10.204 11.224 -23.647 1.00 86.94 98 GLY A O 1
ATOM 782 N N . LYS A 1 99 ? 8.839 9.992 -24.956 1.00 92.38 99 LYS A N 1
ATOM 783 C CA . LYS A 1 99 ? 8.014 9.396 -23.902 1.00 92.38 99 LYS A CA 1
ATOM 784 C C . LYS A 1 99 ? 8.003 7.872 -24.013 1.00 92.38 99 LYS A C 1
ATOM 786 O O . LYS A 1 99 ? 8.484 7.277 -24.969 1.00 92.38 99 LYS A O 1
ATOM 791 N N . VAL A 1 100 ? 7.518 7.221 -22.960 1.00 93.56 100 VAL A N 1
ATOM 792 C CA . VAL A 1 100 ? 7.375 5.762 -22.906 1.00 93.56 100 VAL A CA 1
ATOM 793 C C . VAL A 1 100 ? 5.954 5.422 -22.494 1.00 93.56 100 VAL A C 1
ATOM 795 O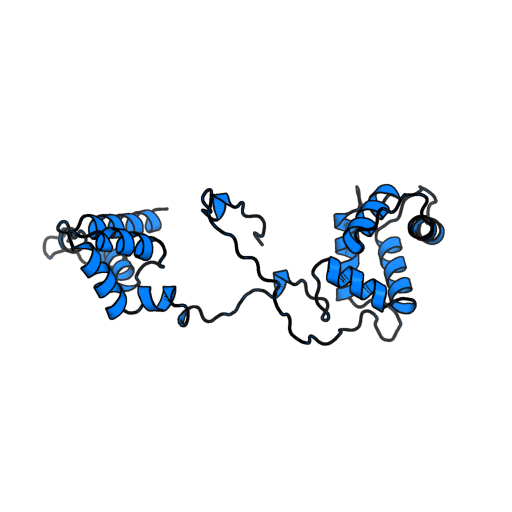 O . VAL A 1 100 ? 5.427 5.987 -21.535 1.00 93.56 100 VAL A O 1
ATOM 798 N N . ASP A 1 101 ? 5.339 4.498 -23.218 1.00 93.62 101 ASP A N 1
ATOM 799 C CA . ASP A 1 101 ? 4.021 3.975 -22.898 1.00 93.62 101 ASP A CA 1
ATOM 800 C C . ASP A 1 101 ? 4.092 2.840 -21.862 1.00 93.62 101 ASP A C 1
ATOM 802 O O . ASP A 1 101 ? 5.158 2.381 -21.425 1.00 93.62 101 ASP A O 1
ATOM 806 N N . LYS A 1 102 ? 2.917 2.370 -21.446 1.00 93.94 102 LYS A N 1
ATOM 807 C CA . LYS A 1 102 ? 2.804 1.313 -20.441 1.00 93.94 102 LYS A CA 1
ATOM 808 C C . LYS A 1 102 ? 3.484 0.019 -20.885 1.00 93.94 102 LYS A C 1
ATOM 810 O O . LYS A 1 102 ? 4.119 -0.652 -20.071 1.00 93.94 102 LYS A O 1
ATOM 815 N N . GLU A 1 103 ? 3.358 -0.339 -22.162 1.00 92.69 103 GLU A N 1
ATOM 816 C CA . GLU A 1 103 ? 3.941 -1.564 -22.713 1.00 92.69 103 GLU A CA 1
ATOM 817 C C . GLU A 1 103 ? 5.473 -1.510 -22.681 1.00 92.69 103 GLU A C 1
ATOM 819 O O . GLU A 1 103 ? 6.112 -2.448 -22.192 1.00 92.69 103 GLU A O 1
ATOM 824 N N . GLY A 1 104 ? 6.063 -0.387 -23.096 1.00 91.31 104 GLY A N 1
ATOM 825 C CA . GLY A 1 104 ? 7.500 -0.146 -23.042 1.00 91.31 104 GLY A CA 1
ATOM 826 C C . GLY A 1 104 ? 8.053 -0.177 -21.617 1.00 91.31 104 GLY A C 1
ATOM 827 O O . GLY A 1 104 ? 9.086 -0.808 -21.365 1.00 91.31 104 GLY A O 1
ATOM 828 N N . PHE A 1 105 ? 7.347 0.427 -20.658 1.00 93.81 105 PHE A N 1
ATOM 829 C CA . PHE A 1 105 ? 7.750 0.412 -19.248 1.00 93.81 105 PHE A CA 1
ATOM 830 C C . PHE A 1 105 ? 7.701 -0.995 -18.631 1.00 93.81 105 PHE A C 1
ATOM 832 O O . PHE A 1 105 ? 8.637 -1.424 -17.944 1.00 93.81 105 PHE A O 1
ATOM 839 N N . VAL A 1 106 ? 6.632 -1.747 -18.900 1.00 94.12 106 VAL A N 1
ATOM 840 C CA . VAL A 1 106 ? 6.480 -3.127 -18.420 1.00 94.12 106 VAL A CA 1
ATOM 841 C C . VAL A 1 106 ? 7.536 -4.043 -19.052 1.00 94.12 106 VAL A C 1
ATOM 843 O O . VAL A 1 106 ? 8.138 -4.866 -18.352 1.00 94.12 106 VAL A O 1
ATOM 846 N N . GLU A 1 107 ? 7.832 -3.879 -20.343 1.00 92.44 107 GLU A N 1
ATOM 847 C CA . GLU A 1 107 ? 8.867 -4.660 -21.031 1.00 92.44 107 GLU A CA 1
ATOM 848 C C . GLU A 1 107 ? 10.274 -4.358 -20.494 1.00 92.44 107 GLU A C 1
ATOM 850 O O . GLU A 1 107 ? 11.075 -5.279 -20.284 1.00 92.44 107 GLU A O 1
ATOM 855 N N . PHE A 1 108 ? 10.572 -3.094 -20.179 1.00 93.31 108 PHE A N 1
ATOM 856 C CA . PHE A 1 108 ? 11.806 -2.725 -19.485 1.00 93.31 108 PHE A CA 1
ATOM 857 C C . PHE A 1 108 ? 11.966 -3.505 -18.171 1.00 93.31 108 PHE A C 1
ATOM 859 O O . PHE A 1 108 ? 13.027 -4.089 -17.909 1.00 93.31 108 PHE A O 1
ATOM 866 N N . TYR A 1 109 ? 10.903 -3.584 -17.366 1.00 93.31 109 TYR A N 1
ATOM 867 C CA . TYR A 1 109 ? 10.922 -4.333 -16.111 1.00 93.31 109 TYR A CA 1
ATOM 868 C C . TYR 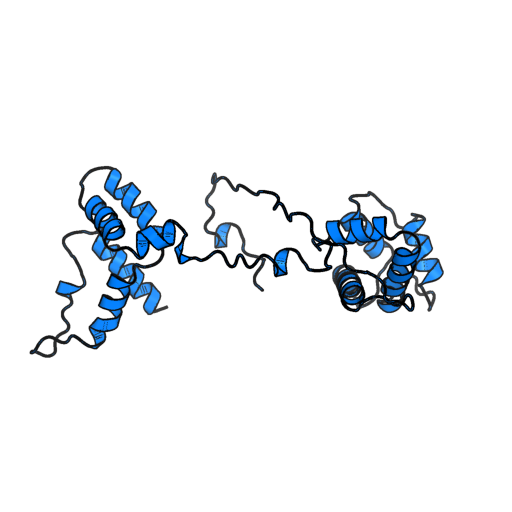A 1 109 ? 11.008 -5.848 -16.316 1.00 93.31 109 TYR A C 1
ATOM 870 O O . TYR A 1 109 ? 11.717 -6.518 -15.557 1.00 93.31 109 TYR A O 1
ATOM 878 N N . ARG A 1 110 ? 10.402 -6.404 -17.371 1.00 95.12 110 ARG A N 1
ATOM 879 C CA . ARG A 1 110 ? 10.601 -7.814 -17.750 1.00 95.12 110 ARG A CA 1
ATOM 880 C C . ARG A 1 110 ? 12.073 -8.112 -18.038 1.00 95.12 110 ARG A C 1
ATOM 882 O O . ARG A 1 110 ? 12.624 -9.085 -17.516 1.00 95.12 110 ARG A O 1
ATOM 889 N N . LEU A 1 111 ? 12.741 -7.263 -18.821 1.00 92.81 111 LEU A N 1
ATOM 890 C CA . LEU A 1 111 ? 14.174 -7.396 -19.105 1.00 92.81 111 LEU A CA 1
ATOM 891 C C . LEU A 1 111 ? 15.028 -7.228 -17.839 1.00 92.81 111 LEU A C 1
ATOM 893 O O . LEU A 1 111 ? 16.022 -7.945 -17.660 1.00 92.81 111 LEU A O 1
ATOM 897 N N . ALA A 1 112 ? 14.638 -6.320 -16.943 1.00 92.25 112 ALA A N 1
ATOM 898 C CA . ALA A 1 112 ? 15.292 -6.125 -15.654 1.00 92.25 112 ALA A CA 1
ATOM 899 C C . ALA A 1 112 ? 15.135 -7.345 -14.732 1.00 92.25 112 ALA A C 1
ATOM 901 O O . ALA A 1 112 ? 16.109 -7.719 -14.082 1.00 92.25 112 ALA A O 1
ATOM 902 N N . CYS A 1 113 ? 13.986 -8.029 -14.738 1.00 93.88 113 CYS A N 1
ATOM 903 C CA . CYS A 1 113 ? 13.781 -9.269 -13.980 1.00 93.88 113 CYS A CA 1
ATOM 904 C C . CYS A 1 113 ? 14.765 -10.367 -14.404 1.00 93.88 113 CYS A C 1
ATOM 906 O O . CYS A 1 113 ? 15.259 -11.106 -13.560 1.00 93.88 113 CYS A O 1
ATOM 908 N N . VAL A 1 114 ? 15.108 -10.447 -15.695 1.00 92.56 114 VAL A N 1
ATOM 909 C CA . VAL A 1 114 ? 16.080 -11.433 -16.201 1.00 92.56 114 VAL A CA 1
ATOM 910 C C . VAL A 1 114 ? 17.515 -11.087 -15.791 1.00 92.56 114 VAL A C 1
ATOM 912 O O . VAL A 1 114 ? 18.300 -11.976 -15.472 1.00 92.56 114 VAL A O 1
ATOM 915 N N . LYS A 1 115 ? 17.892 -9.803 -15.843 1.00 91.19 115 LYS A N 1
ATOM 916 C CA . LYS A 1 115 ? 19.292 -9.371 -15.659 1.00 91.19 115 LYS A CA 1
ATOM 917 C C . LYS A 1 115 ? 19.641 -8.996 -14.216 1.00 91.19 115 LYS A C 1
ATOM 919 O O . LYS A 1 115 ? 20.807 -9.076 -13.837 1.00 91.19 115 LYS A O 1
ATOM 924 N N . LYS A 1 116 ? 18.670 -8.488 -13.456 1.00 92.19 116 LYS A N 1
ATOM 925 C CA . LYS A 1 116 ? 18.850 -7.784 -12.176 1.00 92.19 116 LYS A CA 1
ATOM 926 C C . LYS A 1 116 ? 17.665 -8.023 -11.226 1.00 92.19 116 LYS A C 1
ATOM 928 O O . LYS A 1 116 ? 17.153 -7.076 -10.633 1.00 92.19 116 LYS A O 1
ATOM 933 N N . GLU A 1 117 ? 17.248 -9.280 -11.061 1.00 93.31 117 GLU A N 1
ATOM 934 C CA . GLU A 1 117 ? 16.087 -9.655 -10.232 1.00 93.31 117 GLU A CA 1
ATOM 935 C C . GLU A 1 117 ? 16.119 -9.037 -8.823 1.00 93.31 117 GLU A C 1
ATOM 937 O O . GLU A 1 117 ? 15.122 -8.483 -8.372 1.00 93.31 117 GLU A O 1
ATOM 942 N N . GLU A 1 118 ? 17.265 -9.070 -8.137 1.00 92.94 118 GLU A N 1
ATOM 943 C CA . GLU A 1 118 ? 17.373 -8.546 -6.767 1.00 92.94 118 GLU A CA 1
ATOM 944 C C . GLU A 1 118 ? 17.116 -7.031 -6.683 1.00 92.94 118 GLU A C 1
ATOM 946 O O . GLU A 1 118 ? 16.535 -6.561 -5.707 1.00 92.94 118 GLU A O 1
ATOM 951 N N . VAL A 1 119 ? 17.467 -6.265 -7.725 1.00 91.56 119 VAL A N 1
ATOM 952 C CA . VAL A 1 119 ? 17.156 -4.825 -7.790 1.00 91.56 119 VAL A CA 1
ATOM 953 C C . VAL A 1 119 ? 15.655 -4.622 -7.965 1.00 91.56 119 VAL A C 1
ATOM 955 O O . VAL A 1 119 ? 15.060 -3.821 -7.251 1.00 91.56 119 VAL A O 1
ATOM 958 N N . VAL A 1 120 ? 15.026 -5.392 -8.859 1.00 93.88 120 VAL A N 1
ATOM 959 C CA . VAL A 1 120 ? 13.570 -5.335 -9.059 1.00 93.88 120 VAL A CA 1
ATOM 960 C C . VAL A 1 120 ? 12.841 -5.680 -7.762 1.00 93.88 120 VAL A C 1
ATOM 962 O O . VAL A 1 120 ? 11.915 -4.978 -7.374 1.00 93.88 120 VAL A O 1
ATOM 965 N N . ARG A 1 121 ? 13.299 -6.702 -7.032 1.00 93.75 121 ARG A N 1
ATOM 966 C CA . ARG A 1 121 ? 12.726 -7.060 -5.727 1.00 93.75 121 ARG A CA 1
ATOM 967 C C . ARG A 1 121 ? 12.899 -5.967 -4.680 1.00 93.75 121 ARG A C 1
ATOM 969 O O . ARG A 1 121 ? 11.980 -5.747 -3.898 1.00 93.75 121 ARG A O 1
ATOM 976 N N . SER A 1 122 ? 14.035 -5.271 -4.673 1.00 92.19 122 SER A N 1
ATOM 977 C CA . SER A 1 122 ? 14.227 -4.112 -3.797 1.00 92.19 122 SER A CA 1
ATOM 978 C C . SER A 1 122 ? 13.227 -2.998 -4.113 1.00 92.19 122 SER A C 1
ATOM 980 O O . SER A 1 122 ? 12.654 -2.430 -3.188 1.00 92.19 122 SER A O 1
ATOM 982 N N . ASN A 1 123 ? 12.967 -2.729 -5.396 1.00 92.88 123 ASN A N 1
ATOM 983 C CA . ASN A 1 123 ? 11.968 -1.740 -5.815 1.00 92.88 123 ASN A CA 1
ATOM 984 C C . ASN A 1 123 ? 10.546 -2.177 -5.417 1.00 92.88 123 ASN A C 1
ATOM 986 O O . ASN A 1 123 ? 9.784 -1.379 -4.882 1.00 92.88 123 ASN A O 1
ATOM 990 N N . ILE A 1 124 ? 10.213 -3.464 -5.594 1.00 93.56 124 ILE A N 1
ATOM 991 C CA . ILE A 1 124 ? 8.930 -4.053 -5.166 1.00 93.56 124 ILE A CA 1
ATOM 992 C C . ILE A 1 124 ? 8.713 -3.839 -3.661 1.00 93.56 124 ILE A C 1
ATOM 994 O O . ILE A 1 124 ? 7.660 -3.358 -3.241 1.00 93.56 124 ILE A O 1
ATOM 998 N N . LEU A 1 125 ? 9.735 -4.117 -2.849 1.00 90.88 125 LEU A N 1
ATOM 999 C CA . LEU A 1 125 ? 9.691 -3.888 -1.403 1.00 90.88 125 LEU A CA 1
ATOM 1000 C C . LEU A 1 125 ? 9.557 -2.401 -1.042 1.00 90.88 125 LEU A C 1
ATOM 1002 O O . LEU A 1 125 ? 8.819 -2.079 -0.111 1.00 90.88 125 LEU A O 1
ATOM 1006 N N . ALA A 1 126 ? 10.235 -1.502 -1.763 1.00 90.38 126 ALA A N 1
ATOM 1007 C CA . ALA A 1 126 ? 10.140 -0.055 -1.548 1.00 90.38 126 ALA A CA 1
ATOM 1008 C C . ALA A 1 126 ? 8.716 0.477 -1.789 1.00 90.38 126 ALA A C 1
ATOM 1010 O O . ALA A 1 126 ? 8.252 1.349 -1.058 1.00 90.38 126 ALA A O 1
ATOM 1011 N N . HIS A 1 127 ? 7.986 -0.121 -2.734 1.00 90.31 127 HIS A N 1
ATOM 1012 C CA . HIS A 1 127 ? 6.577 0.177 -3.013 1.00 90.31 127 HIS A CA 1
ATOM 1013 C C . HIS A 1 127 ? 5.587 -0.642 -2.160 1.00 90.31 127 HIS A C 1
ATOM 1015 O O . HIS A 1 127 ? 4.419 -0.783 -2.514 1.00 90.31 127 HIS A O 1
ATOM 1021 N N . ASN A 1 128 ? 6.025 -1.149 -1.003 1.00 89.38 128 ASN A N 1
ATOM 1022 C CA . ASN A 1 128 ? 5.192 -1.850 -0.020 1.00 89.38 128 ASN A CA 1
ATOM 1023 C C . ASN A 1 128 ? 4.552 -3.157 -0.523 1.00 89.38 128 ASN A C 1
ATOM 1025 O O . ASN A 1 128 ? 3.485 -3.550 -0.045 1.00 89.38 128 ASN A O 1
ATOM 1029 N N . TYR A 1 129 ? 5.214 -3.864 -1.436 1.00 91.38 129 TYR A N 1
ATOM 1030 C CA . TYR A 1 129 ? 4.856 -5.231 -1.812 1.00 91.38 129 TYR A CA 1
ATOM 1031 C C . TYR A 1 129 ? 5.751 -6.248 -1.105 1.00 91.38 129 TYR A C 1
ATOM 1033 O O . TYR A 1 129 ? 6.928 -6.009 -0.842 1.00 91.38 129 TYR A O 1
ATOM 1041 N N . ARG A 1 130 ? 5.192 -7.411 -0.783 1.00 90.62 130 ARG A N 1
ATOM 1042 C CA . ARG A 1 130 ? 5.887 -8.514 -0.110 1.00 90.62 130 ARG A CA 1
ATOM 1043 C C . ARG A 1 130 ? 6.592 -9.432 -1.114 1.00 90.62 130 ARG A C 1
ATOM 1045 O O . ARG A 1 130 ? 6.398 -9.345 -2.324 1.00 90.62 130 ARG A O 1
ATOM 1052 N N . ASN A 1 131 ? 7.368 -10.387 -0.599 1.00 92.06 131 ASN A N 1
ATOM 1053 C CA . ASN A 1 131 ? 8.051 -11.398 -1.417 1.00 92.06 131 ASN A CA 1
ATOM 1054 C C . ASN A 1 131 ? 7.097 -12.277 -2.247 1.00 92.06 131 ASN A C 1
ATOM 1056 O O . ASN A 1 131 ? 7.525 -12.818 -3.267 1.00 92.06 131 ASN A O 1
ATOM 1060 N N . ASP A 1 132 ? 5.835 -12.408 -1.830 1.00 92.00 132 ASP A N 1
ATOM 1061 C CA . ASP A 1 132 ? 4.776 -13.129 -2.539 1.00 92.00 132 ASP A CA 1
ATOM 1062 C C . ASP A 1 132 ? 3.970 -12.244 -3.509 1.00 92.00 132 ASP A C 1
ATOM 1064 O O . ASP A 1 132 ? 2.907 -12.659 -3.957 1.00 92.00 132 ASP A O 1
ATOM 1068 N N . LEU A 1 133 ? 4.474 -11.043 -3.833 1.00 93.56 133 LEU A N 1
ATOM 1069 C CA . LEU A 1 133 ? 3.866 -10.065 -4.753 1.00 93.56 133 LEU A CA 1
ATOM 1070 C C . LEU A 1 133 ? 2.512 -9.514 -4.296 1.00 93.56 133 LEU A C 1
ATOM 1072 O O . LEU A 1 133 ? 1.765 -8.950 -5.086 1.00 93.56 133 LEU A O 1
ATOM 1076 N N . LYS A 1 134 ? 2.204 -9.627 -3.003 1.00 90.81 134 LYS A N 1
ATOM 1077 C CA . LYS A 1 134 ? 1.012 -9.017 -2.408 1.00 90.81 134 LYS A CA 1
ATOM 1078 C C . LYS A 1 134 ? 1.354 -7.687 -1.761 1.00 90.81 134 LYS A C 1
ATOM 1080 O O . LYS A 1 134 ? 2.390 -7.578 -1.099 1.00 90.81 134 LYS A O 1
ATOM 1085 N N . LYS A 1 135 ? 0.477 -6.696 -1.909 1.00 88.31 135 LYS A N 1
ATOM 1086 C CA . LYS A 1 135 ? 0.605 -5.413 -1.217 1.00 88.31 135 LYS A CA 1
ATOM 1087 C C . LYS A 1 135 ? 0.472 -5.642 0.286 1.00 88.31 135 LYS A C 1
ATOM 1089 O O . LYS A 1 135 ? -0.370 -6.424 0.732 1.00 88.31 135 LYS A O 1
ATOM 1094 N N . ILE A 1 136 ? 1.314 -4.985 1.081 1.00 85.75 136 ILE A N 1
ATOM 1095 C CA . ILE A 1 136 ? 1.286 -5.128 2.542 1.00 85.75 136 ILE A CA 1
ATOM 1096 C C . ILE A 1 136 ? -0.104 -4.741 3.068 1.00 85.75 136 ILE A C 1
ATOM 1098 O O . ILE A 1 136 ? -0.674 -5.502 3.845 1.00 85.75 136 ILE A O 1
ATOM 1102 N N . SER A 1 137 ? -0.690 -3.650 2.558 1.00 80.19 137 SER A N 1
ATOM 1103 C CA . SER A 1 137 ? -2.034 -3.176 2.925 1.00 80.19 137 SER A CA 1
ATOM 1104 C C . SER A 1 137 ? -3.122 -4.237 2.782 1.00 80.19 137 SER A C 1
ATOM 1106 O O . SER A 1 137 ? -3.962 -4.370 3.665 1.00 80.19 137 SER A O 1
ATOM 1108 N N . ASP A 1 138 ? -3.082 -5.021 1.707 1.00 77.69 138 ASP A N 1
ATOM 1109 C CA . ASP A 1 138 ? -4.176 -5.927 1.327 1.00 77.69 138 ASP A CA 1
ATOM 1110 C C . ASP A 1 138 ? -4.162 -7.219 2.148 1.00 77.69 138 ASP A C 1
ATOM 1112 O O . ASP A 1 138 ? -5.126 -7.977 2.183 1.00 77.69 138 ASP A O 1
ATOM 1116 N N . THR A 1 139 ? -3.042 -7.486 2.818 1.00 67.75 139 THR A N 1
ATOM 1117 C CA . THR A 1 139 ? -2.843 -8.682 3.645 1.00 67.75 139 THR A CA 1
ATOM 1118 C C . THR A 1 139 ? -2.914 -8.387 5.140 1.00 67.75 139 THR A C 1
ATOM 1120 O O . THR A 1 139 ? -2.839 -9.315 5.945 1.00 67.75 139 THR A O 1
ATOM 1123 N N . CYS A 1 140 ? -3.076 -7.110 5.499 1.00 55.38 140 CYS A N 1
ATOM 1124 C CA . CYS A 1 140 ? -3.182 -6.609 6.866 1.00 55.38 140 CYS A CA 1
ATOM 1125 C C . CYS A 1 140 ? -4.626 -6.506 7.371 1.00 55.38 140 CYS A C 1
ATOM 1127 O O . CYS A 1 140 ? -4.874 -5.815 8.361 1.00 55.38 140 CYS A O 1
ATOM 1129 N N . GLU A 1 141 ? -5.576 -7.230 6.774 1.00 50.59 141 GLU A N 1
ATOM 1130 C CA . GLU A 1 141 ? -6.744 -7.641 7.547 1.00 50.59 141 GLU A CA 1
ATOM 1131 C C . GLU A 1 141 ? -6.257 -8.618 8.617 1.00 50.59 141 GLU A C 1
ATOM 1133 O O . GLU A 1 141 ? -6.199 -9.834 8.431 1.00 50.59 141 GLU A O 1
ATOM 1138 N N . GLU A 1 142 ? -5.838 -8.054 9.748 1.00 50.91 142 GLU A N 1
ATOM 1139 C CA . GLU A 1 142 ? -5.723 -8.778 10.996 1.00 50.91 142 GLU A CA 1
ATOM 1140 C C . GLU A 1 142 ? -7.079 -9.447 11.241 1.00 50.91 142 GLU A C 1
ATOM 1142 O O . GLU A 1 142 ? -8.013 -8.853 11.781 1.00 50.91 142 GLU A O 1
ATOM 1147 N N . ASN A 1 143 ? -7.176 -10.725 10.877 1.00 49.56 143 ASN A N 1
ATOM 1148 C CA . ASN A 1 143 ? -8.188 -11.652 11.370 1.00 49.56 143 ASN A CA 1
ATOM 1149 C C . ASN A 1 143 ? -7.872 -11.964 12.848 1.00 49.56 143 ASN A C 1
ATOM 1151 O O . ASN A 1 143 ? -7.828 -13.113 13.283 1.00 49.56 143 ASN A O 1
ATOM 1155 N N . THR A 1 144 ? -7.531 -10.921 13.610 1.00 56.91 144 THR A N 1
ATOM 1156 C CA . THR A 1 144 ? -7.379 -10.970 15.048 1.00 56.91 144 THR A CA 1
ATOM 1157 C C . THR A 1 144 ? -8.779 -11.203 15.557 1.00 56.91 144 THR A C 1
ATOM 1159 O O . THR A 1 144 ? -9.664 -10.363 15.372 1.00 56.91 144 THR A O 1
ATOM 1162 N N . ASP A 1 145 ? -8.984 -12.379 16.142 1.00 66.12 145 ASP A N 1
ATOM 1163 C CA . ASP A 1 145 ? -10.234 -12.725 16.786 1.00 66.12 145 ASP A CA 1
ATOM 1164 C C . ASP A 1 145 ? -10.612 -11.587 17.743 1.00 66.12 145 ASP A C 1
ATOM 1166 O O . ASP A 1 145 ? -9.981 -11.364 18.778 1.00 66.12 145 ASP A O 1
ATOM 1170 N N . LYS A 1 146 ? -11.625 -10.802 17.364 1.00 69.31 146 LYS A N 1
ATOM 1171 C CA . LYS A 1 146 ? -12.018 -9.620 18.133 1.00 69.31 146 LYS A CA 1
ATOM 1172 C C . LYS A 1 146 ? -12.458 -10.020 19.536 1.00 69.31 146 LYS A C 1
ATOM 1174 O O . LYS A 1 146 ? -12.391 -9.176 20.426 1.00 69.31 146 LYS A O 1
ATOM 1179 N N . THR A 1 147 ? -12.832 -11.288 19.740 1.00 73.19 147 THR A N 1
ATOM 1180 C CA . THR A 1 147 ? -13.265 -11.809 21.032 1.00 73.19 147 THR A CA 1
ATOM 1181 C C . THR A 1 147 ? -12.151 -11.858 22.076 1.00 73.19 147 THR A C 1
ATOM 1183 O O . THR A 1 147 ? -12.435 -11.720 23.264 1.00 73.19 147 THR A O 1
ATOM 1186 N N . VAL A 1 148 ? -10.879 -11.952 21.661 1.00 76.75 148 VAL A N 1
ATOM 1187 C CA . VAL A 1 148 ? -9.739 -11.979 22.598 1.00 76.75 148 VAL A CA 1
ATOM 1188 C C . VAL A 1 148 ? -9.228 -10.588 22.980 1.00 76.75 148 VAL A C 1
ATOM 1190 O O . VAL A 1 148 ? -8.370 -10.454 23.854 1.00 76.75 148 VAL A O 1
ATOM 1193 N N . LEU A 1 149 ? -9.731 -9.526 22.340 1.00 78.06 149 LEU A N 1
ATOM 1194 C CA . LEU A 1 149 ? -9.284 -8.168 22.629 1.00 78.06 149 LEU A CA 1
ATOM 1195 C C . LEU A 1 149 ? -9.803 -7.715 24.005 1.00 78.06 149 LEU A C 1
ATOM 1197 O O . LEU A 1 149 ? -11.002 -7.832 24.266 1.00 78.06 149 LEU A O 1
ATOM 1201 N N . PRO A 1 150 ? -8.972 -7.075 24.853 1.00 79.56 150 PRO A N 1
ATOM 1202 C CA . PRO A 1 150 ? -9.410 -6.579 26.161 1.00 79.56 150 PRO A CA 1
ATOM 1203 C C . PRO A 1 150 ? -10.652 -5.685 26.087 1.00 79.56 150 PRO A C 1
ATOM 1205 O O . PRO A 1 150 ? -11.543 -5.790 26.920 1.00 79.56 150 PRO A O 1
ATOM 1208 N N . ARG A 1 151 ? -10.760 -4.854 25.041 1.00 77.62 151 ARG A N 1
ATOM 1209 C CA . ARG A 1 151 ? -11.935 -3.998 24.804 1.00 77.62 151 ARG A CA 1
ATOM 1210 C C . ARG A 1 151 ? -13.231 -4.797 24.600 1.00 77.62 151 ARG A C 1
ATOM 1212 O O . ARG A 1 151 ? -14.301 -4.352 25.008 1.00 77.62 151 ARG A O 1
ATOM 1219 N N . PHE A 1 152 ? -13.138 -5.959 23.954 1.00 79.31 152 PHE A N 1
ATOM 1220 C CA . PHE A 1 152 ? -14.273 -6.841 23.708 1.00 79.31 152 PHE A CA 1
ATOM 1221 C C . PHE A 1 152 ? -14.658 -7.555 24.998 1.00 79.31 152 PHE A C 1
ATOM 1223 O O . PHE A 1 152 ? -15.812 -7.493 25.403 1.00 79.31 152 PHE A O 1
ATOM 1230 N N . ILE A 1 153 ? -13.679 -8.123 25.706 1.00 83.62 153 ILE A N 1
ATOM 1231 C CA . ILE A 1 153 ? -13.903 -8.804 26.987 1.00 83.62 153 ILE A CA 1
ATOM 1232 C C . ILE A 1 153 ? -14.552 -7.849 28.002 1.00 83.62 153 ILE A C 1
ATOM 1234 O O . ILE A 1 153 ? -15.555 -8.193 28.616 1.00 83.62 153 ILE A O 1
ATOM 1238 N N . LEU A 1 154 ? -14.039 -6.620 28.139 1.00 83.19 154 LEU A N 1
ATOM 1239 C CA . LEU A 1 154 ? -14.570 -5.627 29.082 1.00 83.19 154 LEU A CA 1
ATOM 1240 C C . LEU A 1 154 ? -16.007 -5.180 28.770 1.00 83.19 154 LEU A C 1
ATOM 1242 O O . LEU A 1 154 ? -16.731 -4.806 29.688 1.00 83.19 154 LEU A O 1
ATOM 1246 N N . SER A 1 155 ? -16.413 -5.191 27.498 1.00 80.94 155 SER A N 1
ATOM 1247 C CA . SER A 1 155 ? -17.748 -4.754 27.063 1.00 80.94 155 SER A CA 1
ATOM 1248 C C . SER A 1 155 ? -18.771 -5.883 27.001 1.00 80.94 155 SER A C 1
ATOM 1250 O O . SER A 1 155 ? -19.948 -5.628 27.240 1.00 80.94 155 SER A O 1
ATOM 1252 N N . HIS A 1 156 ? -18.353 -7.107 26.675 1.00 78.56 156 HIS A N 1
ATOM 1253 C CA . HIS A 1 156 ? -19.249 -8.246 26.458 1.00 78.56 156 HIS A CA 1
ATOM 1254 C C . HIS A 1 156 ? -19.487 -9.064 27.728 1.00 78.56 156 HIS A C 1
ATOM 1256 O O . HIS A 1 156 ? -20.578 -9.599 27.911 1.00 78.56 156 HIS A O 1
ATOM 1262 N N . GLU A 1 157 ? -18.507 -9.128 28.630 1.00 85.56 157 GLU A N 1
ATOM 1263 C CA . GLU A 1 157 ? -18.661 -9.826 29.903 1.00 85.56 157 GLU A CA 1
ATOM 1264 C C . GLU A 1 157 ? -19.341 -8.921 30.933 1.00 85.56 157 GLU A C 1
ATOM 1266 O O . GLU A 1 157 ? -18.743 -7.970 31.453 1.00 85.56 157 GLU A O 1
ATOM 1271 N N . SER A 1 158 ? -20.584 -9.256 31.290 1.00 81.50 158 SER A N 1
ATOM 1272 C CA . SER A 1 158 ? -21.401 -8.463 32.217 1.00 81.50 158 SER A CA 1
ATOM 1273 C C . SER A 1 158 ? -20.688 -8.183 33.539 1.00 81.50 158 SER A C 1
ATOM 1275 O O . SER A 1 158 ? -20.785 -7.085 34.069 1.00 81.50 158 SER A O 1
ATOM 1277 N N . LYS A 1 159 ? -19.898 -9.133 34.056 1.00 87.94 159 LYS A N 1
ATOM 1278 C CA . LYS A 1 159 ? -19.153 -8.951 35.310 1.00 87.94 159 LYS A CA 1
ATOM 1279 C C . LYS A 1 159 ? -18.218 -7.736 35.266 1.00 87.94 159 LYS A C 1
ATOM 1281 O O . LYS A 1 159 ? -18.156 -6.976 36.233 1.00 87.94 159 LYS A O 1
ATOM 1286 N N . TYR A 1 160 ? -17.464 -7.573 34.180 1.00 87.31 160 TYR A N 1
ATOM 1287 C CA . TYR A 1 160 ? -16.493 -6.486 34.062 1.00 87.31 160 TYR A CA 1
ATOM 1288 C C . TYR A 1 160 ? -17.190 -5.165 33.770 1.00 87.31 160 TYR A C 1
ATOM 1290 O O . TYR A 1 160 ? -16.871 -4.160 34.406 1.00 87.31 160 TYR A O 1
ATOM 1298 N N . PHE A 1 161 ? -18.186 -5.184 32.885 1.00 86.19 161 PHE A N 1
ATOM 1299 C CA . PHE A 1 161 ? -18.924 -3.980 32.535 1.00 86.19 161 PHE A CA 1
ATOM 1300 C C . PHE A 1 161 ? -19.714 -3.415 33.723 1.00 86.19 161 PHE A C 1
ATOM 1302 O O . PHE A 1 161 ? -19.624 -2.224 34.000 1.00 86.19 161 PHE A O 1
ATOM 1309 N N . GLU A 1 162 ? -20.396 -4.260 34.500 1.00 85.00 162 GLU A N 1
ATOM 1310 C CA . GLU A 1 162 ? -21.103 -3.837 35.720 1.00 85.00 162 GLU A CA 1
ATOM 1311 C C . GLU A 1 162 ? -20.141 -3.296 36.784 1.00 85.00 162 GLU A C 1
ATOM 1313 O O . GLU A 1 162 ? -20.466 -2.356 37.505 1.00 85.00 162 GLU A O 1
ATOM 1318 N N . THR A 1 163 ? -18.920 -3.837 36.858 1.00 87.75 163 THR A N 1
ATOM 1319 C CA . THR A 1 163 ? -17.886 -3.281 37.742 1.00 87.75 163 THR A CA 1
ATOM 1320 C C . THR A 1 163 ? -17.497 -1.871 37.297 1.00 87.75 163 THR A C 1
ATOM 1322 O O . THR A 1 163 ? -17.428 -0.972 38.131 1.00 87.75 163 THR A O 1
ATOM 1325 N N . LEU A 1 164 ? -17.286 -1.653 35.993 1.00 86.56 164 LEU A N 1
ATOM 1326 C CA . LEU A 1 164 ? -16.989 -0.329 35.439 1.00 86.56 164 LEU A CA 1
ATOM 1327 C C . LEU A 1 164 ? -18.151 0.649 35.656 1.00 86.56 164 LEU A C 1
ATOM 1329 O O . LEU A 1 164 ? -17.915 1.782 36.066 1.00 86.56 164 LEU A O 1
ATOM 1333 N N . LEU A 1 165 ? -19.395 0.203 35.463 1.00 83.50 165 LEU A N 1
ATOM 1334 C CA . LEU A 1 165 ? -20.586 1.004 35.749 1.00 83.50 165 LEU A CA 1
ATOM 1335 C C . LEU A 1 165 ? -20.715 1.344 37.236 1.00 83.50 165 LEU A C 1
ATOM 1337 O O . LEU A 1 165 ? -21.056 2.473 37.572 1.00 83.50 165 LEU A O 1
ATOM 1341 N N . GLY A 1 166 ? -20.412 0.406 38.135 1.00 84.56 166 GLY A N 1
ATOM 1342 C CA . GLY A 1 166 ? -20.435 0.649 39.578 1.00 84.56 166 GLY A CA 1
ATOM 1343 C C . GLY A 1 166 ? -19.385 1.665 40.037 1.00 84.56 166 GLY A C 1
ATOM 1344 O O . GLY A 1 166 ? -19.596 2.365 41.027 1.00 84.56 166 GLY A O 1
ATOM 1345 N N . LEU A 1 167 ? -18.270 1.801 39.309 1.00 86.81 167 LEU A N 1
ATOM 1346 C CA . LEU A 1 167 ? -17.278 2.848 39.574 1.00 86.81 167 LEU A CA 1
ATOM 1347 C C . LEU A 1 167 ? -17.797 4.254 39.237 1.00 86.81 167 LEU A C 1
ATOM 1349 O O . LEU A 1 167 ? -17.315 5.216 39.830 1.00 86.81 167 LEU A O 1
ATOM 1353 N N . LEU A 1 168 ? -18.784 4.382 38.344 1.00 84.19 168 LEU A N 1
ATOM 1354 C CA . LEU A 1 168 ? -19.383 5.674 37.983 1.00 84.19 168 LEU A CA 1
ATOM 1355 C C . LEU A 1 168 ? -20.204 6.287 39.120 1.00 84.19 168 LEU A C 1
ATOM 1357 O O . LEU A 1 168 ? -20.332 7.505 39.192 1.00 84.19 168 LEU A O 1
ATOM 1361 N N . ASP A 1 169 ? -20.735 5.454 40.016 1.00 82.94 169 ASP A N 1
ATOM 1362 C CA . ASP A 1 169 ? -21.560 5.903 41.142 1.00 82.94 169 ASP A CA 1
ATOM 1363 C C . ASP A 1 169 ? -20.706 6.404 42.329 1.00 82.94 169 ASP A C 1
ATOM 1365 O O . ASP A 1 169 ? -21.235 6.863 43.344 1.00 82.94 169 ASP A O 1
ATOM 1369 N N . ARG A 1 170 ? -19.370 6.326 42.227 1.00 84.25 170 ARG A N 1
ATOM 1370 C CA . ARG A 1 170 ? -18.444 6.785 43.271 1.00 84.25 170 ARG A CA 1
ATOM 1371 C C . ARG A 1 170 ? -18.177 8.289 43.134 1.00 84.25 170 ARG A C 1
ATOM 1373 O O . ARG A 1 170 ? -17.894 8.755 42.037 1.00 84.25 170 ARG A O 1
ATOM 1380 N N . PRO A 1 171 ? -18.151 9.059 44.236 1.00 78.50 171 PRO A N 1
ATOM 1381 C CA . PRO A 1 171 ? -17.890 10.501 44.196 1.00 78.50 171 PRO A CA 1
ATOM 1382 C C . PRO A 1 171 ? -16.397 10.863 44.042 1.00 78.50 171 PRO A C 1
ATOM 1384 O O . PRO A 1 171 ? -16.016 12.004 44.291 1.00 78.50 171 PRO A O 1
ATOM 1387 N N . ASP A 1 172 ? -15.539 9.902 43.689 1.00 84.69 172 ASP A N 1
ATOM 1388 C CA . ASP A 1 172 ? -14.087 10.069 43.572 1.00 84.69 172 ASP A CA 1
ATOM 1389 C C . ASP A 1 172 ? -13.638 10.180 42.100 1.00 84.69 172 ASP A C 1
ATOM 1391 O O . ASP A 1 172 ? -14.421 9.970 41.170 1.00 84.69 172 ASP A O 1
ATOM 1395 N N . ASP A 1 173 ? -12.364 10.516 41.871 1.00 83.75 173 ASP A N 1
ATOM 1396 C CA . ASP A 1 173 ? -11.806 10.672 40.517 1.00 83.75 173 ASP A CA 1
ATOM 1397 C C . ASP A 1 173 ? -11.811 9.371 39.691 1.00 83.75 173 ASP A C 1
ATOM 1399 O O . ASP A 1 173 ? -11.640 9.417 38.468 1.00 83.75 173 ASP A O 1
ATOM 1403 N N . SER A 1 174 ? -12.064 8.215 40.314 1.00 83.38 174 SER A N 1
ATOM 1404 C CA . SER A 1 174 ? -12.198 6.941 39.600 1.00 83.38 174 SER A CA 1
ATOM 1405 C C . SER A 1 174 ? -13.434 6.926 38.701 1.00 83.38 174 SER A C 1
ATOM 1407 O O . SER A 1 174 ? -13.415 6.251 37.675 1.00 83.38 174 SER A O 1
ATOM 1409 N N . SER A 1 175 ? -14.479 7.693 39.033 1.00 83.12 175 SER A N 1
ATOM 1410 C CA . SER A 1 175 ? -15.686 7.828 38.201 1.00 83.12 175 SER A CA 1
ATOM 1411 C C . SER A 1 175 ? -15.376 8.422 36.824 1.00 83.12 175 SER A C 1
ATOM 1413 O O . SER A 1 175 ? -15.815 7.890 35.807 1.00 83.12 175 SER A O 1
ATOM 1415 N N . LYS A 1 176 ? -14.538 9.464 36.767 1.00 80.81 176 LYS A N 1
ATOM 1416 C CA . LYS A 1 176 ? -14.101 10.094 35.510 1.00 80.81 176 LYS A CA 1
ATOM 1417 C C . LYS A 1 176 ? -13.228 9.156 34.682 1.00 80.81 176 LYS A C 1
ATOM 1419 O O . LYS A 1 176 ? -13.435 9.029 33.483 1.00 80.81 176 LYS A O 1
ATOM 1424 N N . GLN A 1 177 ? -12.286 8.462 35.323 1.00 84.00 177 GLN A N 1
ATOM 1425 C CA . GLN A 1 177 ? -11.415 7.506 34.629 1.00 84.00 177 GLN A CA 1
ATOM 1426 C C . GLN A 1 177 ? -12.199 6.299 34.097 1.00 84.00 177 GLN A C 1
ATOM 1428 O O . GLN A 1 177 ? -11.944 5.832 32.987 1.00 84.00 177 GLN A O 1
ATOM 1433 N N . ALA A 1 178 ? -13.174 5.809 34.869 1.00 85.62 178 ALA A N 1
ATOM 1434 C CA . ALA A 1 178 ? -14.084 4.755 34.437 1.00 85.62 178 ALA A CA 1
ATOM 1435 C C . ALA A 1 178 ? -14.956 5.224 33.266 1.00 85.62 178 ALA A C 1
ATOM 1437 O O . ALA A 1 178 ? -15.113 4.484 32.297 1.00 85.62 178 ALA A O 1
ATOM 1438 N N . TRP A 1 179 ? -15.454 6.462 33.313 1.00 82.69 179 TRP A N 1
ATOM 1439 C CA . TRP A 1 179 ? -16.204 7.065 32.215 1.00 82.69 179 TRP A CA 1
ATOM 1440 C C . TRP A 1 179 ? -15.375 7.152 30.931 1.00 82.69 179 TRP A C 1
ATOM 1442 O O . TRP A 1 179 ? -15.794 6.625 29.903 1.00 82.69 179 TRP A O 1
ATOM 1452 N N . ASP A 1 180 ? -14.164 7.710 30.999 1.00 81.94 180 ASP A N 1
ATOM 1453 C CA . ASP A 1 180 ? -13.252 7.816 29.853 1.00 81.94 180 ASP A CA 1
ATOM 1454 C C . ASP A 1 180 ? -12.910 6.451 29.245 1.00 81.94 180 ASP A C 1
ATOM 1456 O O . ASP A 1 180 ? -12.707 6.337 28.033 1.00 81.94 180 ASP A O 1
ATOM 1460 N N . LEU A 1 181 ? -12.823 5.407 30.075 1.00 80.44 181 LEU A N 1
ATOM 1461 C CA . LEU A 1 181 ? -12.614 4.043 29.608 1.00 80.44 181 LEU A CA 1
ATOM 1462 C C . LEU A 1 181 ? -13.865 3.494 28.915 1.00 80.44 181 LEU A C 1
ATOM 1464 O O . LEU A 1 181 ? -13.740 2.966 27.814 1.00 80.44 181 LEU A O 1
ATOM 1468 N N . ILE A 1 182 ? -15.050 3.641 29.515 1.00 82.88 182 ILE A N 1
ATOM 1469 C CA . ILE A 1 182 ? -16.327 3.172 28.950 1.00 82.88 182 ILE A CA 1
ATOM 1470 C C . ILE A 1 182 ? -16.594 3.811 27.584 1.00 82.88 182 ILE A C 1
ATOM 1472 O O . ILE A 1 182 ? -16.983 3.104 26.659 1.00 82.88 182 ILE A O 1
ATOM 1476 N N . GLN A 1 183 ? -16.297 5.104 27.425 1.00 78.81 183 GLN A N 1
ATOM 1477 C CA . GLN A 1 183 ? -16.418 5.827 26.150 1.00 78.81 183 GLN A CA 1
ATOM 1478 C C . GLN A 1 183 ? -15.519 5.263 25.031 1.00 78.81 183 GLN A C 1
ATOM 1480 O O . GLN A 1 183 ? -15.750 5.529 23.856 1.00 78.81 183 GLN A O 1
ATOM 1485 N N . LYS A 1 184 ? -14.487 4.481 25.375 1.00 76.56 184 LYS A N 1
ATOM 1486 C CA . LYS A 1 184 ? -13.571 3.828 24.421 1.00 76.56 184 LYS A CA 1
ATOM 1487 C C . LYS A 1 184 ? -13.925 2.363 24.150 1.00 76.56 184 LYS A C 1
ATOM 1489 O O . LYS A 1 184 ? -13.266 1.719 23.328 1.00 76.56 184 LYS A O 1
ATOM 1494 N N . LEU A 1 185 ? -14.898 1.804 24.870 1.00 78.44 185 LEU A N 1
ATOM 1495 C CA . LEU A 1 185 ? -15.359 0.431 24.683 1.00 78.44 185 LEU A CA 1
ATOM 1496 C C . LEU A 1 185 ? -16.438 0.367 23.600 1.00 78.44 185 LEU A C 1
ATOM 1498 O O . LEU A 1 185 ? -17.134 1.339 23.328 1.00 78.44 185 LEU A O 1
ATOM 1502 N N . VAL A 1 186 ? -16.595 -0.809 22.990 1.00 73.00 186 VAL A N 1
ATOM 1503 C CA . VAL A 1 186 ? -17.757 -1.076 22.134 1.00 73.00 186 VAL A CA 1
ATOM 1504 C C . VAL A 1 186 ? -19.025 -1.152 22.984 1.00 73.00 186 VAL A C 1
ATOM 1506 O O . VAL A 1 186 ? -18.968 -1.537 24.156 1.00 73.00 186 VAL A O 1
ATOM 1509 N N . THR A 1 187 ? -20.164 -0.789 22.393 1.00 75.38 187 THR A N 1
ATOM 1510 C CA . THR A 1 187 ? -21.462 -0.781 23.074 1.00 75.38 187 THR A CA 1
ATOM 1511 C C . THR A 1 187 ? -21.752 -2.127 23.728 1.00 75.38 187 THR A C 1
ATOM 1513 O O . THR A 1 187 ? -21.663 -3.174 23.083 1.00 75.38 187 THR A O 1
ATOM 1516 N N . ASN A 1 188 ? -22.117 -2.104 25.011 1.00 77.44 188 ASN A N 1
ATOM 1517 C CA . ASN A 1 188 ? -22.457 -3.317 25.740 1.00 77.44 188 ASN A CA 1
ATOM 1518 C C . ASN A 1 188 ? -23.682 -4.005 25.091 1.00 77.44 188 ASN A C 1
ATOM 1520 O O . ASN A 1 188 ? -24.750 -3.386 25.003 1.00 77.44 188 ASN A O 1
ATOM 1524 N N . PRO A 1 189 ? -23.581 -5.288 24.686 1.00 75.69 189 PRO A N 1
ATOM 1525 C CA . PRO A 1 189 ? -24.671 -5.983 24.001 1.00 75.69 189 PRO A CA 1
ATOM 1526 C C . PRO A 1 189 ? -25.950 -6.097 24.834 1.00 75.69 189 PRO A C 1
ATOM 1528 O O . PRO A 1 189 ? -27.046 -6.062 24.286 1.00 75.69 189 PRO A O 1
ATOM 1531 N N . SER A 1 190 ? -25.837 -6.212 26.160 1.00 75.00 190 SER A N 1
ATOM 1532 C CA . SER A 1 190 ? -26.998 -6.355 27.045 1.00 75.00 190 SER A CA 1
ATOM 1533 C C . SER A 1 190 ? -27.817 -5.068 27.116 1.00 75.00 190 SER A C 1
ATOM 1535 O O . SER A 1 190 ? -29.044 -5.127 27.077 1.00 75.00 190 SER A O 1
ATOM 1537 N N . ILE A 1 191 ? -27.161 -3.907 27.186 1.00 72.50 191 ILE A N 1
ATOM 1538 C CA . ILE A 1 191 ? -27.842 -2.602 27.179 1.00 72.50 191 ILE A CA 1
ATOM 1539 C C . ILE A 1 191 ? -28.414 -2.313 25.790 1.00 72.50 191 ILE A C 1
ATOM 1541 O O . ILE A 1 191 ? -29.569 -1.907 25.687 1.00 72.50 191 ILE A O 1
ATOM 1545 N N . ASN A 1 192 ? -27.666 -2.618 24.728 1.00 74.62 192 ASN A N 1
ATOM 1546 C CA . ASN A 1 192 ? -28.165 -2.477 23.361 1.00 74.62 192 ASN A CA 1
ATOM 1547 C C . ASN A 1 192 ? -29.420 -3.337 23.121 1.00 74.62 192 ASN A C 1
ATOM 1549 O O . ASN A 1 192 ? -30.442 -2.845 22.653 1.00 74.62 192 ASN A O 1
ATOM 1553 N N . ASN A 1 193 ? -29.398 -4.606 23.541 1.00 76.56 193 ASN A N 1
ATOM 1554 C CA . ASN A 1 193 ? -30.554 -5.499 23.433 1.00 76.56 193 ASN A CA 1
ATOM 1555 C C . ASN A 1 193 ? -31.739 -5.032 24.293 1.00 76.56 193 ASN A C 1
ATOM 1557 O O . ASN A 1 193 ? -32.889 -5.174 23.875 1.00 76.56 193 ASN A O 1
ATOM 1561 N N . LYS A 1 194 ? -31.493 -4.448 25.475 1.00 74.38 194 LYS A N 1
ATOM 1562 C CA . LYS A 1 194 ? -32.551 -3.815 26.282 1.00 74.38 194 LYS A CA 1
ATOM 1563 C C . LYS A 1 194 ? -33.204 -2.656 25.529 1.00 74.38 194 LYS A C 1
ATOM 1565 O O . LYS A 1 194 ? -34.424 -2.603 25.484 1.00 74.38 194 LYS A O 1
ATOM 1570 N N . ILE A 1 195 ? -32.416 -1.792 24.888 1.00 72.56 195 ILE A N 1
ATOM 1571 C CA . ILE A 1 195 ? -32.930 -0.662 24.099 1.00 72.56 195 ILE A CA 1
ATOM 1572 C C . ILE A 1 195 ? -33.712 -1.163 22.876 1.00 72.56 195 ILE A C 1
ATOM 1574 O O . ILE A 1 195 ? -34.840 -0.734 22.649 1.00 72.56 195 ILE A O 1
ATOM 1578 N N . LEU A 1 196 ? -33.179 -2.137 22.133 1.00 71.75 196 LEU A N 1
ATOM 1579 C CA . LEU A 1 196 ? -33.861 -2.720 20.969 1.00 71.75 196 LEU A CA 1
ATOM 1580 C C . LEU A 1 196 ? -35.173 -3.437 21.341 1.00 71.75 196 LEU A C 1
ATOM 1582 O O . LEU A 1 196 ? -36.142 -3.396 20.580 1.00 71.75 196 LEU A O 1
ATOM 1586 N N . SER A 1 197 ? -35.237 -4.064 22.519 1.00 69.31 197 SER A N 1
ATOM 1587 C CA . SER A 1 197 ? -36.441 -4.754 23.010 1.00 69.31 197 SER A CA 1
ATOM 1588 C C . SER A 1 197 ? -37.510 -3.824 23.605 1.00 69.31 197 SER A C 1
ATOM 1590 O O . SER A 1 197 ? -38.628 -4.275 23.864 1.00 69.31 197 SER A O 1
ATOM 1592 N N . LEU A 1 198 ? -37.253 -2.517 23.741 1.00 62.91 198 LEU A N 1
ATOM 1593 C CA . LEU A 1 198 ? -38.272 -1.541 24.166 1.00 62.91 198 LEU A CA 1
ATOM 1594 C C . LEU A 1 198 ? -39.441 -1.415 23.193 1.00 62.91 198 LEU A C 1
ATOM 1596 O O . LEU A 1 198 ? -40.556 -1.118 23.616 1.00 62.91 198 LEU A O 1
ATOM 1600 N N . ASN A 1 199 ? -39.217 -1.691 21.905 1.00 54.38 199 ASN A N 1
ATOM 1601 C CA . ASN A 1 199 ? -40.307 -1.755 20.931 1.00 54.38 199 ASN A CA 1
ATOM 1602 C C . ASN A 1 199 ? -41.325 -2.864 21.263 1.00 54.38 199 ASN A C 1
ATOM 1604 O O . ASN A 1 199 ? -42.432 -2.855 20.726 1.00 54.38 199 ASN A O 1
ATOM 1608 N N . VAL A 1 200 ? -40.971 -3.797 22.154 1.00 52.91 200 VAL A N 1
ATOM 1609 C CA . VAL A 1 200 ? -41.767 -4.977 22.512 1.00 52.91 200 VAL A CA 1
ATOM 1610 C C . VAL A 1 200 ? -42.401 -4.851 23.905 1.00 52.91 200 VAL A C 1
ATOM 1612 O O . VAL A 1 200 ? -43.517 -5.326 24.108 1.00 52.91 200 VAL A O 1
ATOM 1615 N N . ASN A 1 201 ? -41.754 -4.167 24.853 1.00 54.38 201 ASN A N 1
ATOM 1616 C CA . ASN A 1 201 ? -42.207 -4.097 26.248 1.00 54.38 201 ASN A CA 1
ATOM 1617 C C . ASN A 1 201 ? -43.064 -2.849 26.522 1.00 54.38 201 ASN A C 1
ATOM 1619 O O . ASN A 1 201 ? -42.613 -1.877 27.129 1.00 54.38 201 ASN A O 1
ATOM 1623 N N . LYS A 1 202 ? -44.328 -2.890 26.088 1.00 59.72 202 LYS A N 1
ATOM 1624 C CA . LYS A 1 202 ? -45.362 -1.982 26.607 1.00 59.72 202 LYS A CA 1
ATOM 1625 C C . LYS A 1 202 ? -45.826 -2.479 27.976 1.00 59.72 202 LYS A C 1
ATOM 1627 O O . LYS A 1 202 ? -46.051 -3.676 28.152 1.00 59.72 202 LYS A O 1
ATOM 1632 N N . LYS A 1 203 ? -46.005 -1.566 28.931 1.00 63.41 203 LYS A N 1
ATOM 1633 C CA . LYS A 1 203 ? -46.737 -1.835 30.177 1.00 63.41 203 LYS A CA 1
ATOM 1634 C C . LYS A 1 203 ? -48.155 -2.315 29.834 1.00 63.41 203 LYS A C 1
ATOM 1636 O O . LYS A 1 203 ? -48.661 -2.040 28.746 1.00 63.41 203 LYS A O 1
ATOM 1641 N N . GLU A 1 204 ? -48.829 -2.992 30.765 1.00 62.72 204 GLU A N 1
ATOM 1642 C CA . GLU A 1 204 ? -50.216 -3.468 30.575 1.00 62.72 204 GLU A CA 1
ATOM 1643 C C . GLU A 1 204 ? -51.200 -2.338 30.196 1.00 62.72 204 GLU A C 1
ATOM 1645 O O . GLU A 1 204 ? -52.238 -2.590 29.590 1.00 62.72 204 GLU A O 1
ATOM 1650 N N . ASN A 1 205 ? -50.849 -1.080 30.491 1.00 62.47 205 ASN A N 1
ATOM 1651 C CA . ASN A 1 205 ? -51.594 0.128 30.129 1.00 62.47 205 ASN A CA 1
ATOM 1652 C C . ASN A 1 205 ? -51.267 0.691 28.723 1.00 62.47 205 ASN A C 1
ATOM 1654 O O . ASN A 1 205 ? -51.816 1.720 28.336 1.00 62.47 205 ASN A O 1
ATOM 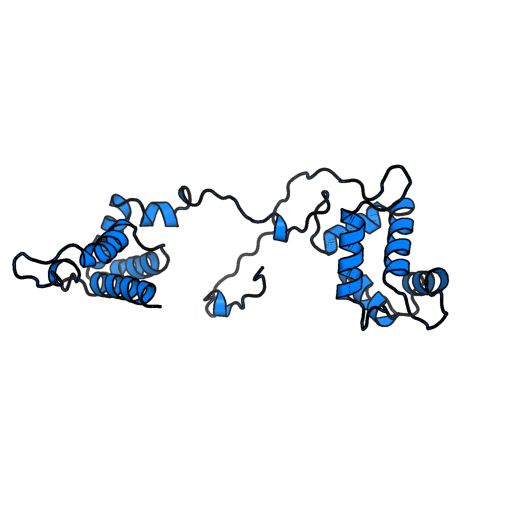1658 N N . GLY A 1 206 ? -50.383 0.046 27.956 1.00 63.59 206 GLY A N 1
ATOM 1659 C CA . GLY A 1 206 ? -49.949 0.486 26.626 1.00 63.59 206 GLY A CA 1
ATOM 1660 C C . GLY A 1 206 ? -48.849 1.555 26.616 1.00 63.59 206 GLY A C 1
ATOM 1661 O O . GLY A 1 206 ? -48.395 1.923 25.530 1.00 63.59 206 GLY A O 1
ATOM 1662 N N . GLU A 1 207 ? -48.400 2.029 27.782 1.00 64.19 207 GLU A N 1
ATOM 1663 C CA . GLU A 1 207 ? -47.313 3.003 27.911 1.00 64.19 207 GLU A CA 1
ATOM 1664 C C . GLU A 1 207 ? -45.939 2.323 27.894 1.00 64.19 207 GLU A C 1
ATOM 1666 O O . GLU A 1 207 ? -45.769 1.178 28.315 1.00 64.19 207 GLU A O 1
ATOM 1671 N N . TYR A 1 208 ? -44.931 3.037 27.404 1.00 67.62 208 TYR A N 1
ATOM 1672 C CA . TYR A 1 208 ? -43.551 2.558 27.391 1.00 67.62 208 TYR A CA 1
ATOM 1673 C C . TYR A 1 208 ? -42.913 2.718 28.775 1.00 67.62 208 TYR A C 1
ATOM 1675 O O . TYR A 1 208 ? -43.081 3.747 29.434 1.00 67.62 208 TYR A O 1
ATOM 1683 N N . ASP A 1 209 ? -42.160 1.710 29.220 1.00 68.62 209 ASP A N 1
ATOM 1684 C CA . ASP A 1 209 ? -41.489 1.738 30.521 1.00 68.62 209 ASP A CA 1
ATOM 1685 C C . ASP A 1 209 ? -40.158 2.501 30.496 1.00 68.62 209 ASP A C 1
ATOM 1687 O O . ASP A 1 209 ? -39.079 1.930 30.662 1.00 68.62 209 ASP A O 1
ATOM 1691 N N . TRP A 1 210 ? -40.238 3.814 30.283 1.00 68.69 210 TRP A N 1
ATOM 1692 C CA . TRP A 1 210 ? -39.070 4.698 30.215 1.00 68.69 210 TRP A CA 1
ATOM 1693 C C . TRP A 1 210 ? -38.240 4.719 31.507 1.00 68.69 210 TRP A C 1
ATOM 1695 O O . TRP A 1 210 ? -37.023 4.881 31.447 1.00 68.69 210 TRP A O 1
ATOM 1705 N N . GLU A 1 211 ? -38.868 4.510 32.667 1.00 70.38 211 GLU A N 1
ATOM 1706 C CA . GLU A 1 211 ? -38.186 4.485 33.970 1.00 70.38 211 GLU A CA 1
ATOM 1707 C C . GLU A 1 211 ? -37.253 3.279 34.125 1.00 70.38 211 GLU A C 1
ATOM 1709 O O . GLU A 1 211 ? -36.233 3.372 34.804 1.00 70.38 211 GLU A O 1
ATOM 1714 N N . SER A 1 212 ? -37.562 2.159 33.464 1.00 68.06 212 SER A N 1
ATOM 1715 C CA . SER A 1 212 ? -36.683 0.983 33.442 1.00 68.06 212 SER A CA 1
ATOM 1716 C C . SER A 1 212 ? -35.429 1.182 32.583 1.00 68.06 212 SER A C 1
ATOM 1718 O O . SER A 1 212 ? -34.439 0.468 32.758 1.00 68.06 212 SER A O 1
ATOM 1720 N N . LEU A 1 213 ? -35.472 2.145 31.656 1.00 65.94 213 LEU A N 1
ATOM 1721 C CA . LEU A 1 213 ? -34.406 2.400 30.696 1.00 65.94 213 LEU A CA 1
ATOM 1722 C C . LEU A 1 213 ? -33.466 3.521 31.139 1.00 65.94 213 LEU A C 1
ATOM 1724 O O . LEU A 1 213 ? -32.245 3.421 30.996 1.00 65.94 213 LEU A O 1
ATOM 1728 N N . PHE A 1 214 ? -34.040 4.605 31.651 1.00 71.62 214 PHE A N 1
ATOM 1729 C CA . PHE A 1 214 ? -33.296 5.779 32.068 1.00 71.62 214 PHE A CA 1
ATOM 1730 C C . PHE A 1 214 ? -32.995 5.683 33.561 1.00 71.62 214 PHE A C 1
ATOM 1732 O O . PHE A 1 214 ? -33.811 6.070 34.398 1.00 71.62 214 PHE A O 1
ATOM 1739 N N . ASP A 1 215 ? -31.802 5.186 33.901 1.00 69.12 215 ASP A N 1
ATOM 1740 C CA . ASP A 1 215 ? -31.316 5.238 35.281 1.00 69.12 215 ASP A CA 1
ATOM 1741 C C . ASP A 1 215 ? -30.989 6.691 35.660 1.00 69.12 215 ASP A C 1
ATOM 1743 O O . ASP A 1 215 ? -29.865 7.173 35.520 1.00 69.12 215 ASP A O 1
ATOM 1747 N N . THR A 1 216 ? -32.005 7.408 36.138 1.00 68.19 216 THR A N 1
ATOM 1748 C CA . THR A 1 216 ? -31.909 8.812 36.561 1.00 68.19 216 THR A CA 1
ATOM 1749 C C . THR A 1 216 ? -31.065 9.005 37.821 1.00 68.19 216 THR A C 1
ATOM 1751 O O . THR A 1 216 ? -30.761 10.143 38.180 1.00 68.19 216 THR A O 1
ATOM 1754 N N . LYS A 1 217 ? -30.649 7.920 38.492 1.00 71.19 217 LYS A N 1
ATOM 1755 C CA . LYS A 1 217 ? -29.815 7.988 39.701 1.00 71.19 217 LYS A CA 1
ATOM 1756 C C . LYS A 1 217 ? -28.342 8.231 39.386 1.00 71.19 217 LYS A C 1
ATOM 1758 O O . LYS A 1 217 ? -27.616 8.693 40.261 1.00 71.19 217 LYS A O 1
ATOM 1763 N N . SER A 1 218 ? -27.905 7.941 38.160 1.00 71.94 218 SER A N 1
ATOM 1764 C CA . SER A 1 218 ? -26.513 8.090 37.739 1.00 71.94 218 SER A CA 1
ATOM 1765 C C . SER A 1 218 ? -26.439 8.832 36.410 1.00 71.94 218 SER A C 1
ATOM 1767 O O . SER A 1 218 ? -26.802 8.303 35.360 1.00 71.94 218 SER A O 1
ATOM 1769 N N . ILE A 1 219 ? -25.936 10.071 36.450 1.00 78.44 219 ILE A N 1
ATOM 1770 C CA . ILE A 1 219 ? -25.807 10.942 35.268 1.00 78.44 219 ILE A CA 1
ATOM 1771 C C . ILE A 1 219 ? -25.017 10.236 34.160 1.00 78.44 219 ILE A C 1
ATOM 1773 O O . ILE A 1 219 ? -25.386 10.311 32.993 1.00 78.44 219 ILE A O 1
ATOM 1777 N N . PHE A 1 220 ? -23.962 9.505 34.521 1.00 75.50 220 PHE A N 1
ATOM 1778 C CA . PHE A 1 220 ? -23.141 8.780 33.558 1.00 75.50 220 PHE A CA 1
ATOM 1779 C C . PHE A 1 220 ? -23.895 7.624 32.892 1.00 75.50 220 PHE A C 1
ATOM 1781 O O . PHE A 1 220 ? -23.814 7.464 31.677 1.00 75.50 220 PHE A O 1
ATOM 1788 N N . LYS A 1 221 ? -24.681 6.846 33.647 1.00 74.38 221 LYS A N 1
ATOM 1789 C CA . LYS A 1 221 ? -25.497 5.765 33.065 1.00 74.38 221 LYS A CA 1
ATOM 1790 C C . LYS A 1 221 ? -26.566 6.321 32.132 1.00 74.38 221 LYS A C 1
ATOM 1792 O O . LYS A 1 221 ? -26.764 5.786 31.047 1.00 74.38 221 LYS A O 1
ATOM 1797 N N . LEU A 1 222 ? -27.192 7.431 32.521 1.00 79.75 222 LEU A N 1
ATOM 1798 C CA . LEU A 1 222 ? -28.160 8.139 31.691 1.00 79.75 222 LEU A CA 1
ATOM 1799 C C . LEU A 1 222 ? -27.534 8.632 30.374 1.00 79.75 222 LEU A C 1
ATOM 1801 O O . LEU A 1 222 ? -28.092 8.393 29.305 1.00 79.75 222 LEU A O 1
ATOM 1805 N N . LEU A 1 223 ? -26.360 9.269 30.444 1.00 79.62 223 LEU A N 1
ATOM 1806 C CA . LEU A 1 223 ? -25.613 9.721 29.264 1.00 79.62 223 LEU A CA 1
ATOM 1807 C C . LEU A 1 223 ? -25.231 8.557 28.347 1.00 79.62 223 LEU A C 1
ATOM 1809 O O . LEU A 1 223 ? -25.367 8.670 27.133 1.00 79.62 223 LEU A O 1
ATOM 1813 N N . TYR A 1 224 ? -24.800 7.431 28.918 1.00 79.38 224 TYR A N 1
ATOM 1814 C CA . TYR A 1 224 ? -24.444 6.243 28.146 1.00 79.38 224 TYR A CA 1
ATOM 1815 C C . TYR A 1 224 ? -25.651 5.682 27.385 1.00 79.38 224 TYR A C 1
ATOM 1817 O O . TYR A 1 224 ? -25.551 5.392 26.196 1.00 79.38 224 TYR A O 1
ATOM 1825 N N . THR A 1 225 ? -26.816 5.597 28.034 1.00 77.38 225 THR A N 1
ATOM 1826 C CA . THR A 1 225 ? -28.064 5.187 27.373 1.00 77.38 225 THR A CA 1
ATOM 1827 C C . THR A 1 225 ? -28.437 6.141 26.236 1.00 77.38 225 THR A C 1
ATOM 1829 O O . THR A 1 225 ? -28.808 5.674 25.160 1.00 77.38 225 THR A O 1
ATOM 1832 N N . PHE A 1 226 ? -28.305 7.459 26.432 1.00 79.25 226 PHE A N 1
ATOM 1833 C CA . PHE A 1 226 ? -28.586 8.434 25.373 1.00 79.25 226 PHE A CA 1
ATOM 1834 C C . PHE A 1 226 ? -27.657 8.295 24.169 1.00 79.25 226 PHE A C 1
ATOM 1836 O O . PHE A 1 226 ? -28.149 8.313 23.047 1.00 79.25 226 PHE A O 1
ATOM 1843 N N . GLN A 1 227 ? -26.358 8.084 24.383 1.00 77.12 227 GLN A N 1
ATOM 1844 C CA . GLN A 1 227 ? -25.407 7.869 23.287 1.00 77.12 227 GLN A CA 1
ATOM 1845 C C . GLN A 1 227 ? -25.748 6.631 22.455 1.00 77.12 227 GLN A C 1
ATOM 1847 O O . GLN A 1 227 ? -25.629 6.651 21.233 1.00 77.12 227 GLN A O 1
ATOM 1852 N N . ILE A 1 228 ? -26.201 5.551 23.099 1.00 73.12 228 ILE A N 1
ATOM 1853 C CA . ILE A 1 228 ? -26.626 4.354 22.365 1.00 73.12 228 ILE A CA 1
ATOM 1854 C C . ILE A 1 228 ? -27.867 4.661 21.525 1.00 73.12 228 ILE A C 1
ATOM 1856 O O . ILE A 1 228 ? -27.920 4.276 20.362 1.00 73.12 228 ILE A O 1
ATOM 1860 N N . ILE A 1 229 ? -28.847 5.373 22.087 1.00 74.44 229 ILE A N 1
ATOM 1861 C CA . ILE A 1 229 ? -30.052 5.774 21.349 1.00 74.44 229 ILE A CA 1
ATOM 1862 C C . ILE A 1 229 ? -29.695 6.674 20.160 1.00 74.44 229 ILE A C 1
ATOM 1864 O O . ILE A 1 229 ? -30.192 6.434 19.066 1.00 74.44 229 ILE A O 1
ATOM 1868 N N . GLU A 1 230 ? -28.824 7.665 20.352 1.00 75.12 230 GLU A N 1
ATOM 1869 C CA . GLU A 1 230 ? -28.339 8.546 19.282 1.00 75.12 230 GLU A CA 1
ATOM 1870 C C . GLU A 1 230 ? -27.685 7.733 18.157 1.00 75.12 230 GLU A C 1
ATOM 1872 O O . GLU A 1 230 ? -28.085 7.860 17.004 1.00 75.12 230 GLU A O 1
ATOM 1877 N N . SER A 1 231 ? -26.806 6.786 18.506 1.00 72.44 231 SER A N 1
ATOM 1878 C CA . SER A 1 231 ? -26.145 5.903 17.531 1.00 72.44 231 SER A CA 1
ATOM 1879 C C . SER A 1 231 ? -27.083 4.964 16.757 1.00 72.44 231 SER A C 1
ATOM 1881 O O . SER A 1 231 ? -26.654 4.352 15.785 1.00 72.44 231 SER A O 1
ATOM 1883 N N . LEU A 1 232 ? -28.331 4.791 17.208 1.00 68.00 232 LEU A N 1
ATOM 1884 C CA . LEU A 1 232 ? -29.359 3.996 16.524 1.00 68.00 232 LEU A CA 1
ATOM 1885 C C . LEU A 1 232 ? -30.279 4.848 15.635 1.00 68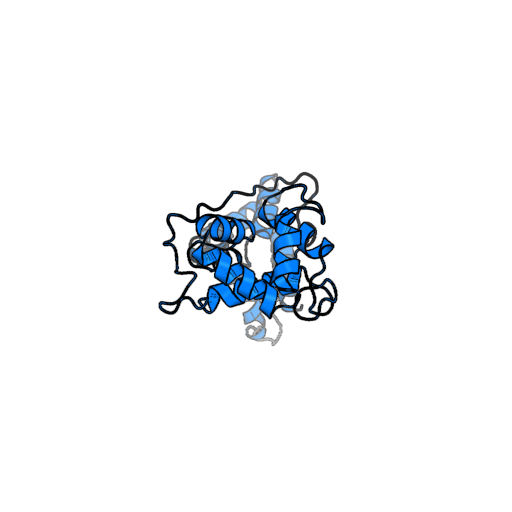.00 232 LEU A C 1
ATOM 1887 O O . LEU A 1 232 ? -31.040 4.283 14.848 1.00 68.00 232 LEU A O 1
ATOM 1891 N N . ILE A 1 233 ? -30.282 6.172 15.823 1.00 69.94 233 ILE A N 1
ATOM 1892 C CA . ILE A 1 233 ? -31.121 7.122 15.078 1.00 69.94 233 ILE A CA 1
ATOM 1893 C C . ILE A 1 233 ? -30.359 7.710 13.879 1.00 69.94 233 ILE A C 1
ATOM 1895 O O . ILE A 1 233 ? -31.002 8.051 12.883 1.00 69.94 233 ILE A O 1
ATOM 1899 N N . GLU A 1 234 ? -29.029 7.819 13.969 1.00 47.72 234 GLU A N 1
ATOM 1900 C CA . GLU A 1 234 ? -28.129 8.116 12.837 1.00 47.72 234 GLU A CA 1
ATOM 1901 C C . GLU A 1 234 ? -27.958 6.924 11.882 1.00 47.72 234 GLU A C 1
ATOM 1903 O O . GLU A 1 234 ? -27.954 7.169 10.651 1.00 47.72 234 GLU A O 1
#

Foldseek 3Di:
DCPDDDCVNVVNDPPDDDDDDDDPPDDDAADQQADPVLHGDPLNLVVQLVLQVVQDDPQKHALVSVQVLVCLQPVDNDDSPDPVSVVLCVVAVPVNPRIHGSVSSSVVVSVCCVVPVVSSVSSCVSQQADSNSHHVVVPPPPPPVVCPDPLNCCQAPPVNVVVLVVLCLDPDCSNVVSLVSVVVHDHRVVLLVVVVCQVPDQDPVRHGPVVVNQPPSGPSSNVSSVVSVVVVVD

Radius of gyration: 28.79 Å; chains: 1; bounding box: 74×38×76 Å

pLDDT: mean 80.91, std 12.48, range [35.41, 96.44]